Protein AF-A0A6C0B4P8-F1 (afdb_monomer_lite)

Radius of gyration: 15.72 Å; chains: 1; bounding box: 40×40×37 Å

Structure (mmCIF, N/CA/C/O backbone):
data_AF-A0A6C0B4P8-F1
#
_entry.id   AF-A0A6C0B4P8-F1
#
loop_
_atom_site.group_PDB
_atom_site.id
_atom_site.type_symbol
_atom_site.label_atom_id
_atom_site.label_alt_id
_atom_site.label_comp_id
_atom_site.label_asym_id
_atom_site.label_entity_id
_atom_site.label_seq_id
_atom_site.pdbx_PDB_ins_code
_atom_site.Cartn_x
_atom_site.Cartn_y
_atom_site.Cartn_z
_atom_site.occupancy
_atom_site.B_iso_or_equiv
_atom_site.auth_seq_id
_atom_site.auth_comp_id
_atom_site.auth_asym_id
_atom_site.auth_atom_id
_atom_site.pdbx_PDB_model_num
ATOM 1 N N . PHE A 1 1 ? -9.005 12.874 -13.583 1.00 84.25 1 PHE A N 1
ATOM 2 C CA . PHE A 1 1 ? -7.605 12.492 -13.310 1.00 84.25 1 PHE A CA 1
ATOM 3 C C . PHE A 1 1 ? -7.481 11.153 -12.570 1.00 84.25 1 PHE A C 1
ATOM 5 O O . PHE A 1 1 ? -7.079 10.196 -13.215 1.00 84.25 1 PHE A O 1
ATOM 12 N N . ILE A 1 2 ? -7.877 11.020 -11.289 1.00 86.12 2 ILE A N 1
ATOM 13 C CA . ILE A 1 2 ? -7.696 9.768 -10.500 1.00 86.12 2 ILE A CA 1
ATOM 14 C C . ILE A 1 2 ? -8.272 8.525 -11.203 1.00 86.12 2 ILE A C 1
ATOM 16 O O . ILE A 1 2 ? -7.580 7.521 -11.338 1.00 86.12 2 ILE A O 1
ATOM 20 N N . LYS A 1 3 ? -9.504 8.605 -11.731 1.00 88.50 3 LYS A N 1
ATOM 21 C CA . LYS A 1 3 ? -10.123 7.503 -12.496 1.00 88.50 3 LYS A CA 1
ATOM 22 C C . LYS A 1 3 ? -9.271 7.073 -13.697 1.00 88.50 3 LYS A C 1
ATOM 24 O O . LYS A 1 3 ? -9.053 5.886 -13.892 1.00 88.50 3 LYS A O 1
ATOM 29 N N . SER A 1 4 ? -8.745 8.029 -14.462 1.00 91.06 4 SER A N 1
ATOM 30 C CA . SER A 1 4 ? -7.847 7.763 -15.594 1.00 91.06 4 SER A CA 1
ATOM 31 C C . SER A 1 4 ? -6.549 7.088 -15.144 1.00 91.06 4 SER A C 1
ATOM 33 O O . SER A 1 4 ? -6.060 6.197 -15.827 1.00 91.06 4 SER A O 1
ATOM 35 N N . LYS A 1 5 ? -6.026 7.461 -13.969 1.00 90.88 5 LYS A N 1
ATOM 36 C CA . LYS A 1 5 ? -4.842 6.838 -13.365 1.00 90.88 5 LYS A CA 1
ATOM 37 C C . LYS A 1 5 ? -5.099 5.383 -12.961 1.00 90.88 5 LYS A C 1
ATOM 39 O O . LYS A 1 5 ? -4.304 4.512 -13.293 1.00 90.88 5 LYS A O 1
ATOM 44 N N . SER A 1 6 ? -6.244 5.110 -12.331 1.00 94.19 6 SER A N 1
ATOM 45 C CA . SER A 1 6 ? -6.698 3.744 -12.028 1.00 94.19 6 SER A CA 1
ATOM 46 C C . SER A 1 6 ? -6.830 2.899 -13.302 1.00 94.19 6 SER A C 1
ATOM 48 O O . SER A 1 6 ? -6.347 1.770 -13.341 1.00 94.19 6 SER A O 1
ATOM 50 N N . ILE A 1 7 ? -7.426 3.455 -14.365 1.00 95.62 7 ILE A N 1
ATOM 51 C CA . ILE A 1 7 ? -7.554 2.781 -15.669 1.00 95.62 7 ILE A CA 1
ATOM 52 C C . ILE A 1 7 ? -6.176 2.470 -16.259 1.00 95.62 7 ILE A C 1
ATOM 54 O O . ILE A 1 7 ? -5.946 1.342 -16.687 1.00 95.62 7 ILE A O 1
ATOM 58 N N . PHE A 1 8 ? -5.252 3.437 -16.240 1.00 95.31 8 PHE A N 1
ATOM 59 C CA . PHE A 1 8 ? -3.880 3.227 -16.699 1.00 95.31 8 PHE A CA 1
ATOM 60 C C . PHE A 1 8 ? -3.221 2.068 -15.949 1.00 95.31 8 PHE A C 1
ATOM 62 O O . PHE A 1 8 ? -2.785 1.113 -16.585 1.00 95.31 8 PHE A O 1
ATOM 69 N N . TYR A 1 9 ? -3.228 2.087 -14.615 1.00 95.38 9 TYR A N 1
ATOM 70 C CA . TYR A 1 9 ? -2.636 1.013 -13.818 1.00 95.38 9 TYR A CA 1
ATOM 71 C C . TYR A 1 9 ? -3.252 -0.362 -14.104 1.00 95.38 9 TYR A C 1
ATOM 73 O O . TYR A 1 9 ? -2.526 -1.343 -14.252 1.00 95.38 9 TYR A O 1
ATOM 81 N N . LYS A 1 10 ? -4.579 -0.432 -14.255 1.00 94.81 10 LYS A N 1
ATOM 82 C CA . LYS A 1 10 ? -5.300 -1.669 -14.597 1.00 94.81 10 LYS A CA 1
ATOM 83 C C . LYS A 1 10 ? -5.027 -2.166 -16.018 1.00 94.81 10 LYS A C 1
ATOM 85 O O . LYS A 1 10 ? -5.228 -3.346 -16.280 1.00 94.81 10 LYS A O 1
ATOM 90 N N . SER A 1 11 ? -4.567 -1.296 -16.918 1.00 96.81 11 SER A N 1
ATOM 91 C CA . SER A 1 11 ? -4.167 -1.674 -18.280 1.00 96.81 11 SER A CA 1
ATOM 92 C C . SER A 1 11 ? -2.754 -2.262 -18.370 1.00 96.81 11 SER A C 1
ATOM 94 O O . SER A 1 11 ? -2.390 -2.811 -19.409 1.00 96.81 11 SER A O 1
ATOM 96 N N . ILE A 1 12 ? -1.949 -2.165 -17.304 1.00 96.75 12 ILE A N 1
ATOM 97 C CA . ILE A 1 12 ? -0.577 -2.674 -17.314 1.00 96.75 12 ILE A CA 1
ATOM 98 C C . ILE A 1 12 ? -0.593 -4.204 -17.310 1.00 96.75 12 ILE A C 1
ATOM 100 O O . ILE A 1 12 ? -1.114 -4.840 -16.394 1.00 96.75 12 ILE A O 1
ATOM 104 N N . VAL A 1 13 ? 0.063 -4.793 -18.309 1.00 96.69 13 VAL A N 1
ATOM 105 C CA . VAL A 1 13 ? 0.351 -6.228 -18.351 1.00 96.69 13 VAL A CA 1
ATOM 106 C C . VAL A 1 13 ? 1.716 -6.471 -17.712 1.00 96.69 13 VAL A C 1
ATOM 108 O O . VAL A 1 13 ? 2.756 -6.119 -18.270 1.00 96.69 13 VAL A O 1
ATOM 111 N N . TRP A 1 14 ? 1.719 -7.067 -16.522 1.00 96.44 14 TRP A N 1
ATOM 112 C CA . TRP A 1 14 ? 2.946 -7.371 -15.787 1.00 96.44 14 TRP A CA 1
ATOM 113 C C . TRP A 1 14 ? 3.649 -8.617 -16.332 1.00 96.44 14 TRP A C 1
ATOM 115 O O . TRP A 1 14 ? 3.015 -9.560 -16.806 1.00 96.44 14 TRP A O 1
ATOM 125 N N . SER A 1 15 ? 4.980 -8.644 -16.225 1.00 97.12 15 SER A N 1
ATOM 126 C CA . SER A 1 15 ? 5.781 -9.797 -16.651 1.00 97.12 15 SER A CA 1
ATOM 127 C C . SER A 1 15 ? 5.489 -11.056 -15.822 1.00 97.12 15 SER A C 1
ATOM 129 O O . SER A 1 15 ? 5.150 -10.972 -14.641 1.00 97.12 15 SER A O 1
ATOM 131 N N . ASN A 1 16 ? 5.748 -12.237 -16.395 1.00 97.81 16 ASN A N 1
ATOM 132 C CA . ASN A 1 16 ? 5.586 -13.521 -15.698 1.00 97.81 16 ASN A CA 1
ATOM 133 C C . ASN A 1 16 ? 6.373 -13.604 -14.382 1.00 97.81 16 ASN A C 1
ATOM 135 O O . ASN A 1 16 ? 5.906 -14.222 -13.431 1.00 97.81 16 ASN A O 1
ATOM 139 N N . LYS A 1 17 ? 7.547 -12.960 -14.302 1.00 97.69 17 LYS A N 1
ATOM 140 C CA . LYS A 1 17 ? 8.351 -12.918 -13.070 1.00 97.69 17 LYS A CA 1
ATOM 141 C C . LYS A 1 17 ? 7.639 -12.151 -11.956 1.00 97.69 17 LYS A C 1
ATOM 143 O O . LYS A 1 17 ? 7.587 -12.632 -10.832 1.00 97.69 17 LYS A O 1
ATOM 148 N N . VAL A 1 18 ? 7.059 -10.996 -12.284 1.00 97.94 18 VAL A N 1
ATOM 149 C CA . VAL A 1 18 ? 6.279 -10.189 -11.334 1.00 97.94 18 VAL A CA 1
ATOM 150 C C . VAL A 1 18 ? 5.012 -10.934 -10.919 1.00 97.94 18 VAL A C 1
ATOM 152 O O . VAL A 1 18 ? 4.748 -11.056 -9.729 1.00 97.94 18 VAL A O 1
ATOM 155 N N . ASN A 1 19 ? 4.269 -11.500 -11.877 1.00 97.94 19 ASN A N 1
ATOM 156 C CA . ASN A 1 19 ? 3.052 -12.263 -11.581 1.00 97.94 19 ASN A CA 1
ATOM 157 C C . ASN A 1 19 ? 3.330 -13.463 -10.671 1.00 97.94 19 ASN A C 1
ATOM 159 O O . ASN A 1 19 ? 2.548 -13.737 -9.764 1.00 97.94 19 ASN A O 1
ATOM 163 N N . LYS A 1 20 ? 4.461 -14.150 -10.878 1.00 97.94 20 LYS A N 1
ATOM 164 C CA . LYS A 1 20 ? 4.896 -15.232 -9.995 1.00 97.94 20 LYS A CA 1
ATOM 165 C C . LYS A 1 20 ? 5.115 -14.728 -8.566 1.00 97.94 20 LYS A C 1
ATOM 167 O O . LYS A 1 20 ? 4.497 -15.270 -7.663 1.00 97.94 20 LYS A O 1
ATOM 172 N N . LEU A 1 21 ? 5.896 -13.660 -8.374 1.00 96.88 21 LEU A N 1
ATOM 173 C CA . LEU A 1 21 ? 6.139 -13.081 -7.043 1.00 96.88 21 LEU A CA 1
ATOM 174 C C . LEU A 1 21 ? 4.840 -12.645 -6.346 1.00 96.88 21 LEU A C 1
ATOM 176 O O . LEU A 1 21 ? 4.643 -12.920 -5.167 1.00 96.88 21 LEU A O 1
ATOM 180 N N . VAL A 1 22 ? 3.925 -12.008 -7.081 1.00 96.81 22 VAL A N 1
ATOM 181 C CA . VAL A 1 22 ? 2.602 -11.619 -6.564 1.00 96.81 22 VAL A CA 1
ATOM 182 C C . VAL A 1 22 ? 1.814 -12.846 -6.095 1.00 96.81 22 VAL A C 1
ATOM 184 O O . VAL A 1 22 ? 1.242 -12.827 -5.006 1.00 96.81 22 VAL A O 1
ATOM 187 N N . ASN A 1 23 ? 1.789 -13.919 -6.886 1.00 96.88 23 ASN A N 1
ATOM 188 C CA . ASN A 1 23 ? 1.099 -15.154 -6.512 1.00 96.88 23 ASN A CA 1
ATOM 189 C C . ASN A 1 23 ? 1.768 -15.851 -5.322 1.00 96.88 23 ASN A C 1
ATOM 191 O O . ASN A 1 23 ? 1.065 -16.336 -4.438 1.00 96.88 23 ASN A O 1
ATOM 195 N N . ASP A 1 24 ? 3.099 -15.854 -5.265 1.00 95.81 24 ASP A N 1
ATOM 196 C CA . ASP A 1 24 ? 3.860 -16.421 -4.152 1.00 95.81 24 ASP A CA 1
ATOM 197 C C . ASP A 1 24 ? 3.499 -15.701 -2.839 1.00 95.81 24 ASP A C 1
ATOM 199 O O . ASP A 1 24 ? 3.135 -16.363 -1.867 1.00 95.81 24 ASP A O 1
ATOM 203 N N . TYR A 1 25 ? 3.449 -14.360 -2.829 1.00 95.06 25 TYR A N 1
ATOM 204 C CA . TYR A 1 25 ? 2.988 -13.588 -1.666 1.00 95.06 25 TYR A CA 1
ATOM 205 C C . TYR A 1 25 ? 1.535 -13.887 -1.281 1.00 95.06 25 TYR A C 1
ATOM 207 O O . TYR A 1 25 ? 1.227 -14.066 -0.098 1.00 95.06 25 TYR A O 1
ATOM 215 N N . LYS A 1 26 ? 0.630 -13.957 -2.268 1.00 94.50 26 LYS A N 1
ATOM 216 C CA . LYS A 1 26 ? -0.786 -14.273 -2.025 1.00 94.50 26 LYS A CA 1
ATOM 217 C C . LYS A 1 26 ? -0.961 -15.631 -1.367 1.00 94.50 26 LYS A C 1
ATOM 219 O O . LYS A 1 26 ? -1.717 -15.734 -0.402 1.00 94.50 26 LYS A O 1
ATOM 224 N N . ASN A 1 27 ? -0.243 -16.636 -1.858 1.00 94.56 27 ASN A N 1
ATOM 225 C CA . ASN A 1 27 ? -0.296 -17.997 -1.341 1.00 94.56 27 ASN A CA 1
ATOM 226 C C . ASN A 1 27 ? 0.345 -18.091 0.046 1.00 94.56 27 ASN A C 1
ATOM 228 O O . ASN A 1 27 ? -0.264 -18.633 0.965 1.00 94.56 27 ASN A O 1
ATOM 232 N N . GLN A 1 28 ? 1.540 -17.518 0.218 1.00 94.06 28 GLN A N 1
ATOM 233 C CA . GLN A 1 28 ? 2.290 -17.563 1.474 1.00 94.06 28 GLN A CA 1
ATOM 234 C C . GLN A 1 28 ? 1.504 -16.955 2.639 1.00 94.06 28 GLN A C 1
ATOM 236 O O . GLN A 1 28 ? 1.500 -17.504 3.740 1.00 94.06 28 GLN A O 1
ATOM 241 N N . TYR A 1 29 ? 0.833 -15.827 2.405 1.00 91.38 29 TYR A N 1
ATOM 242 C CA . TYR A 1 29 ? 0.129 -15.098 3.460 1.00 91.38 29 TYR A CA 1
ATOM 243 C C . TYR A 1 29 ? -1.392 -15.281 3.428 1.00 91.38 29 TYR A C 1
ATOM 245 O O . TYR A 1 29 ? -2.082 -14.736 4.295 1.00 91.38 29 TYR A O 1
ATOM 253 N N . ASN A 1 30 ? -1.918 -16.072 2.486 1.00 90.62 30 ASN A N 1
ATOM 254 C CA . ASN A 1 30 ? -3.344 -16.310 2.253 1.00 90.62 30 ASN A CA 1
ATOM 255 C C . ASN A 1 30 ? -4.144 -14.987 2.183 1.00 90.62 30 ASN A C 1
ATOM 257 O O . ASN A 1 30 ? -4.860 -14.612 3.124 1.00 90.62 30 ASN A O 1
ATOM 261 N N . LEU A 1 31 ? -3.890 -14.220 1.119 1.00 89.56 31 LEU A N 1
ATOM 262 C CA . LEU A 1 31 ? -4.313 -12.824 0.963 1.00 89.56 31 LEU A CA 1
ATOM 263 C C . LEU A 1 31 ? -5.649 -12.668 0.225 1.00 89.56 31 LEU A C 1
ATOM 265 O O . LEU A 1 31 ? -5.664 -12.346 -0.961 1.00 89.56 31 LEU A O 1
ATOM 269 N N . ASP A 1 32 ? -6.755 -12.795 0.960 1.00 86.12 32 ASP A N 1
ATOM 270 C CA . ASP A 1 32 ? -8.102 -12.536 0.420 1.00 86.12 32 ASP A CA 1
ATOM 271 C C . ASP A 1 32 ? -8.648 -11.153 0.809 1.00 86.12 32 ASP A C 1
ATOM 273 O O . ASP A 1 32 ? -9.258 -10.458 0.002 1.00 86.12 32 ASP A O 1
ATOM 277 N N . ASN A 1 33 ? -8.431 -10.733 2.061 1.00 90.81 33 ASN A N 1
ATOM 278 C CA . ASN A 1 33 ? -8.853 -9.430 2.578 1.00 90.81 33 ASN A CA 1
ATOM 279 C C . ASN A 1 33 ? -7.909 -8.982 3.703 1.00 90.81 33 ASN A C 1
ATOM 281 O O . ASN A 1 33 ? -7.795 -9.650 4.736 1.00 90.81 33 ASN A O 1
ATOM 285 N N . TYR A 1 34 ? -7.212 -7.867 3.500 1.00 95.94 34 TYR A N 1
ATOM 286 C CA . TYR A 1 34 ? -6.159 -7.399 4.398 1.00 95.94 34 TYR A CA 1
ATOM 287 C C . TYR A 1 34 ? -6.018 -5.880 4.370 1.00 95.94 34 TYR A C 1
ATOM 289 O O . TYR A 1 34 ? -6.432 -5.192 3.433 1.00 95.94 34 TYR A O 1
ATOM 297 N N . ILE A 1 35 ? -5.393 -5.375 5.427 1.00 97.38 35 ILE A N 1
ATOM 298 C CA . ILE A 1 35 ? -4.970 -3.988 5.564 1.00 97.38 35 ILE A CA 1
ATOM 299 C C . ILE A 1 35 ? -3.471 -3.935 5.344 1.00 97.38 35 ILE A C 1
ATOM 301 O O . ILE A 1 35 ? -2.737 -4.801 5.819 1.00 97.38 35 ILE A O 1
ATOM 305 N N . SER A 1 36 ? -3.014 -2.906 4.648 1.00 97.62 36 SER A N 1
ATOM 306 C CA . SER A 1 36 ? -1.591 -2.698 4.429 1.00 97.62 36 SER A CA 1
ATOM 307 C C . SER A 1 36 ? -1.094 -1.516 5.238 1.00 97.62 36 SER A C 1
ATOM 309 O O . SER A 1 36 ? -1.722 -0.461 5.275 1.00 97.62 36 SER A O 1
ATOM 311 N N . VAL A 1 37 ? 0.069 -1.680 5.846 1.00 96.38 37 VAL A N 1
ATOM 312 C CA . VAL A 1 37 ? 0.885 -0.612 6.402 1.00 96.38 37 VAL A CA 1
ATOM 313 C C . VAL A 1 37 ? 2.037 -0.391 5.437 1.00 96.38 37 VAL A C 1
ATOM 315 O O . VAL A 1 37 ? 2.765 -1.323 5.115 1.00 96.38 37 VAL A O 1
ATOM 318 N N . HIS A 1 38 ? 2.212 0.838 4.972 1.00 95.38 38 HIS A N 1
ATOM 319 C CA . HIS A 1 38 ? 3.381 1.223 4.195 1.00 95.38 38 HIS A CA 1
ATOM 320 C C . HIS A 1 38 ? 4.215 2.210 5.005 1.00 95.38 38 HIS A C 1
ATOM 322 O O . HIS A 1 38 ? 3.833 3.372 5.157 1.00 95.38 38 HIS A O 1
ATOM 328 N N . TYR A 1 39 ? 5.357 1.747 5.507 1.00 91.69 39 TYR A N 1
ATOM 329 C CA . TYR A 1 39 ? 6.294 2.557 6.270 1.00 91.69 39 TYR A CA 1
ATOM 330 C C . TYR A 1 39 ? 7.556 2.827 5.448 1.00 91.69 39 TYR A C 1
ATOM 332 O O . TYR A 1 39 ? 8.419 1.975 5.272 1.00 91.69 39 TYR A O 1
ATOM 340 N N . ARG A 1 40 ? 7.692 4.055 4.960 1.00 87.94 40 ARG A N 1
ATOM 341 C CA . ARG A 1 40 ? 8.913 4.541 4.313 1.00 87.94 40 ARG A CA 1
ATOM 342 C C . ARG A 1 40 ? 9.901 5.065 5.355 1.00 87.94 40 ARG A C 1
ATOM 344 O O . ARG A 1 40 ? 9.687 6.126 5.944 1.00 87.94 40 ARG A O 1
ATOM 351 N N . GLY A 1 41 ? 11.002 4.346 5.530 1.00 83.50 41 GLY A N 1
ATOM 352 C CA . GLY A 1 41 ? 12.196 4.824 6.213 1.00 83.50 41 GLY A CA 1
ATOM 353 C C . GLY A 1 41 ? 13.105 5.640 5.291 1.00 83.50 41 GLY A C 1
ATOM 354 O O . GLY A 1 41 ? 13.090 5.477 4.071 1.00 83.50 41 GLY A O 1
ATOM 355 N N . TYR A 1 42 ? 13.924 6.500 5.891 1.00 80.94 42 TYR A N 1
ATOM 356 C CA . TYR A 1 42 ? 14.969 7.238 5.187 1.00 80.94 42 TYR A CA 1
ATOM 357 C C . TYR A 1 42 ? 16.100 6.302 4.727 1.00 80.94 42 TYR A C 1
ATOM 359 O O . TYR A 1 42 ? 16.569 5.481 5.520 1.00 80.94 42 TYR A O 1
ATOM 367 N N . SER A 1 43 ? 16.546 6.434 3.477 1.00 79.88 43 SER A N 1
ATOM 368 C CA . SER A 1 43 ? 17.691 5.712 2.917 1.00 79.88 43 SER A CA 1
ATOM 369 C C . SER A 1 43 ? 18.761 6.684 2.427 1.00 79.88 43 SER A C 1
ATOM 371 O O . SER A 1 43 ? 18.569 7.330 1.402 1.00 79.88 43 SER A O 1
ATOM 373 N N . GLU A 1 44 ? 19.921 6.727 3.092 1.00 79.50 44 GLU A N 1
ATOM 374 C CA . GLU A 1 44 ? 20.980 7.689 2.741 1.00 79.50 44 GLU A CA 1
ATOM 375 C C . GLU A 1 44 ? 21.414 7.606 1.277 1.00 79.50 44 GLU A C 1
ATOM 377 O O . GLU A 1 44 ? 21.577 8.616 0.600 1.00 79.50 44 GLU A O 1
ATOM 382 N N . LYS A 1 45 ? 21.518 6.388 0.744 1.00 84.19 45 LYS A N 1
ATOM 383 C CA . LYS A 1 45 ? 21.910 6.161 -0.649 1.00 84.19 45 LYS A CA 1
ATOM 384 C C . LYS A 1 45 ? 20.976 6.842 -1.658 1.00 84.19 45 LYS A C 1
ATOM 386 O O . LYS A 1 45 ? 21.442 7.256 -2.715 1.00 84.19 45 LYS A O 1
ATOM 391 N N . PHE A 1 46 ? 19.677 6.916 -1.369 1.00 81.94 46 PHE A N 1
ATOM 392 C CA . PHE A 1 46 ? 18.667 7.335 -2.348 1.00 81.94 46 PHE A CA 1
ATOM 393 C C . PHE A 1 46 ? 17.992 8.660 -2.028 1.00 81.94 46 PHE A C 1
ATOM 395 O O . PHE A 1 46 ? 17.493 9.303 -2.943 1.00 81.94 46 PHE A O 1
ATOM 402 N N . ASP A 1 47 ? 17.974 9.043 -0.758 1.00 78.00 47 ASP A N 1
ATOM 403 C CA . ASP A 1 47 ? 17.162 10.144 -0.261 1.00 78.00 47 ASP A CA 1
ATOM 404 C C . ASP A 1 47 ? 18.055 11.337 0.178 1.00 78.00 47 ASP A C 1
ATOM 406 O O . ASP A 1 47 ? 17.537 12.402 0.482 1.00 78.00 47 ASP A O 1
ATOM 410 N N . LYS A 1 48 ? 19.397 11.223 0.160 1.00 78.31 48 LYS A N 1
ATOM 411 C CA . LYS A 1 48 ? 20.338 12.290 0.590 1.00 78.31 48 LYS A CA 1
ATOM 412 C C . LYS A 1 48 ? 20.277 13.580 -0.226 1.00 78.31 48 LYS A C 1
ATOM 414 O O . LYS A 1 48 ? 20.580 14.659 0.278 1.00 78.31 48 LYS A O 1
ATOM 419 N N . ALA A 1 49 ? 19.921 13.477 -1.504 1.00 73.88 49 ALA A N 1
ATOM 420 C CA . ALA A 1 49 ? 19.714 14.646 -2.358 1.00 73.88 49 ALA A CA 1
ATOM 421 C C . ALA A 1 49 ? 18.376 15.344 -2.055 1.00 73.88 49 ALA A C 1
ATOM 423 O O . ALA A 1 49 ? 18.242 16.554 -2.264 1.00 73.88 49 ALA A O 1
ATOM 424 N N . ASP A 1 50 ? 17.414 14.599 -1.508 1.00 65.81 50 ASP A N 1
ATOM 425 C CA . ASP A 1 50 ? 16.161 15.145 -1.028 1.00 65.81 50 ASP A CA 1
ATOM 426 C C . ASP A 1 50 ? 16.435 15.783 0.337 1.00 65.81 50 ASP A C 1
ATOM 428 O O . ASP A 1 50 ? 16.450 15.124 1.375 1.00 65.81 50 ASP A O 1
ATOM 432 N N . LYS A 1 51 ? 16.610 17.111 0.367 1.00 56.12 51 LYS A N 1
ATOM 433 C CA . LYS A 1 51 ? 16.803 17.910 1.603 1.00 56.12 51 LYS A CA 1
ATOM 434 C C . LYS A 1 51 ? 15.708 17.710 2.677 1.00 56.12 51 LYS A C 1
ATOM 436 O O . LYS A 1 51 ? 15.771 18.315 3.742 1.00 56.12 51 LYS A O 1
ATOM 441 N N . GLY A 1 52 ? 14.690 16.898 2.395 1.00 55.59 52 GLY A N 1
ATOM 442 C CA . GLY A 1 52 ? 13.575 16.544 3.260 1.00 55.59 52 GLY A CA 1
ATOM 443 C C . GLY A 1 52 ? 13.771 15.274 4.094 1.00 55.59 52 GLY A C 1
ATOM 444 O O . GLY A 1 52 ? 12.777 14.790 4.623 1.00 55.59 52 GLY A O 1
ATOM 445 N N . GLU A 1 53 ? 14.982 14.722 4.250 1.00 47.44 53 GLU A N 1
ATOM 446 C CA . GLU A 1 53 ? 15.239 13.485 5.025 1.00 47.44 53 GLU A CA 1
ATOM 447 C C . GLU A 1 53 ? 14.568 13.433 6.408 1.00 47.44 53 GLU A C 1
ATOM 449 O O . GLU A 1 53 ? 14.096 12.390 6.870 1.00 47.44 53 GLU A O 1
ATOM 454 N N . LEU A 1 54 ? 14.511 14.584 7.082 1.00 51.88 54 LEU A N 1
ATOM 455 C CA . LEU A 1 54 ? 13.902 14.722 8.397 1.00 51.88 54 LEU A CA 1
ATOM 456 C C . LEU A 1 54 ? 12.375 14.602 8.336 1.00 51.88 54 LEU A C 1
ATOM 458 O O . LEU A 1 54 ? 11.775 14.199 9.326 1.00 51.88 54 LEU A O 1
ATOM 462 N N . ASN A 1 55 ? 11.725 14.855 7.201 1.00 57.59 55 ASN A N 1
ATOM 463 C CA . ASN A 1 55 ? 10.270 14.924 7.112 1.00 57.59 55 ASN A CA 1
ATOM 464 C C . ASN A 1 55 ? 9.583 13.568 7.279 1.00 57.59 55 ASN A C 1
ATOM 466 O O . ASN A 1 55 ? 8.586 13.505 7.987 1.00 57.59 55 ASN A O 1
ATOM 470 N N . PHE A 1 56 ? 10.088 12.453 6.738 1.00 65.75 56 PHE A N 1
ATOM 471 C CA . PHE A 1 56 ? 9.333 11.197 6.870 1.00 65.75 56 PHE A CA 1
ATOM 472 C C . PHE A 1 56 ? 9.255 10.708 8.318 1.00 65.75 56 PHE A C 1
ATOM 474 O O . PHE A 1 56 ? 8.153 10.443 8.792 1.00 65.75 56 PHE A O 1
ATOM 481 N N . LYS A 1 57 ? 10.383 10.663 9.043 1.00 64.69 57 LYS A N 1
ATOM 482 C CA . LYS A 1 57 ? 10.409 10.289 10.471 1.00 64.69 57 LYS A CA 1
ATOM 483 C C . LYS A 1 57 ? 9.786 11.360 11.377 1.00 64.69 57 LYS A C 1
ATOM 485 O O . LYS A 1 57 ? 9.205 11.016 12.406 1.00 64.69 57 LYS A O 1
ATOM 490 N N . THR A 1 58 ? 9.912 12.643 11.025 1.00 65.19 58 THR A N 1
ATOM 491 C CA . THR A 1 58 ? 9.402 13.755 11.851 1.00 65.19 58 THR A CA 1
ATOM 492 C C . THR A 1 58 ? 7.898 13.951 11.687 1.00 65.19 58 THR A C 1
ATOM 494 O O . THR A 1 58 ? 7.204 14.131 12.690 1.00 65.19 58 THR A O 1
ATOM 497 N N . ILE A 1 59 ? 7.389 13.877 10.453 1.00 69.50 59 ILE A N 1
ATOM 498 C CA . ILE A 1 59 ? 5.965 14.024 10.136 1.00 69.50 59 ILE A CA 1
ATOM 499 C C . ILE A 1 59 ? 5.231 12.713 10.446 1.00 69.50 59 ILE A C 1
ATOM 501 O O . ILE A 1 59 ? 4.225 12.738 11.157 1.00 69.50 59 ILE A O 1
ATOM 505 N N . ASN A 1 60 ? 5.758 11.563 10.005 1.00 73.00 60 ASN A N 1
ATOM 506 C CA . ASN A 1 60 ? 5.123 10.258 10.207 1.00 73.00 60 ASN A CA 1
ATOM 507 C C . ASN A 1 60 ? 5.711 9.533 11.423 1.00 73.00 60 ASN A C 1
ATOM 509 O O . ASN A 1 60 ? 6.603 8.684 11.319 1.00 73.00 60 ASN A O 1
ATOM 513 N N . LYS A 1 61 ? 5.209 9.878 12.609 1.00 82.12 61 LYS A N 1
ATOM 514 C CA . LYS A 1 61 ? 5.686 9.286 13.861 1.00 82.12 61 LYS A CA 1
ATOM 515 C C . LYS A 1 61 ? 5.158 7.869 14.062 1.00 82.12 61 LYS A C 1
ATOM 517 O O . LYS A 1 61 ? 3.968 7.602 13.922 1.00 82.12 61 LYS A O 1
ATOM 522 N N . ILE A 1 62 ? 6.044 6.987 14.525 1.00 86.31 62 ILE A N 1
ATOM 523 C CA . ILE A 1 62 ? 5.747 5.571 14.780 1.00 86.31 62 ILE A CA 1
ATOM 524 C C . ILE A 1 62 ? 4.541 5.363 15.711 1.00 86.31 62 ILE A C 1
ATOM 526 O O . ILE A 1 62 ? 3.718 4.487 15.474 1.00 86.31 62 ILE A O 1
ATOM 530 N N . ASN A 1 63 ? 4.366 6.225 16.718 1.00 87.56 63 ASN A N 1
ATOM 531 C CA . ASN A 1 63 ? 3.232 6.135 17.640 1.00 87.56 63 ASN A CA 1
ATOM 532 C C . ASN A 1 63 ? 1.888 6.355 16.929 1.00 87.56 63 ASN A C 1
ATOM 534 O O . ASN A 1 63 ? 0.907 5.718 17.287 1.00 87.56 63 ASN A O 1
ATOM 538 N N . TYR A 1 64 ? 1.838 7.200 15.897 1.00 89.25 64 TYR A N 1
ATOM 539 C CA . TYR A 1 64 ? 0.612 7.447 15.135 1.00 89.25 64 TYR A CA 1
ATOM 540 C C . TYR A 1 64 ? 0.286 6.272 14.214 1.00 89.25 64 TYR A C 1
ATOM 542 O O . TYR A 1 64 ? -0.883 5.915 14.077 1.00 89.25 64 TYR A O 1
ATOM 550 N N . TYR A 1 65 ? 1.309 5.611 13.657 1.00 92.25 65 TYR A N 1
ATOM 551 C CA . TYR A 1 65 ? 1.118 4.320 12.996 1.00 92.25 65 TYR A CA 1
ATOM 552 C C . TYR A 1 65 ? 0.524 3.303 13.961 1.00 92.25 65 TYR A C 1
ATOM 554 O O . TYR A 1 65 ? -0.528 2.746 13.671 1.00 92.25 65 TYR A O 1
ATOM 562 N N . ASN A 1 66 ? 1.162 3.099 15.118 1.00 91.12 66 ASN A N 1
ATOM 563 C CA . ASN A 1 66 ? 0.698 2.140 16.120 1.00 91.12 66 ASN A CA 1
ATOM 564 C C . ASN A 1 66 ? -0.745 2.450 16.562 1.00 91.12 66 ASN A C 1
ATOM 566 O O . ASN A 1 66 ? -1.553 1.533 16.676 1.00 91.12 66 ASN A O 1
ATOM 570 N N . ASN A 1 67 ? -1.109 3.728 16.718 1.00 90.25 67 ASN A N 1
ATOM 571 C CA . ASN A 1 67 ? -2.479 4.138 17.035 1.00 90.25 67 ASN A CA 1
ATOM 572 C C . ASN A 1 67 ? -3.490 3.700 15.966 1.00 90.25 67 ASN A C 1
ATOM 574 O O . ASN A 1 67 ? -4.532 3.150 16.314 1.00 90.25 67 ASN A O 1
ATOM 578 N N . LEU A 1 68 ? -3.201 3.918 14.677 1.00 92.06 68 LEU A N 1
ATOM 579 C CA . LEU A 1 68 ? -4.091 3.481 13.596 1.00 92.06 68 LEU A CA 1
ATOM 580 C C . LEU A 1 68 ? -4.116 1.953 13.466 1.00 92.06 68 LEU A C 1
ATOM 582 O O . LEU A 1 68 ? -5.186 1.363 13.356 1.00 92.06 68 LEU A O 1
ATOM 586 N N . ILE A 1 69 ? -2.960 1.297 13.552 1.00 93.38 69 ILE A N 1
ATOM 587 C CA . ILE A 1 69 ? -2.834 -0.166 13.480 1.00 93.38 69 ILE A CA 1
ATOM 588 C C . ILE A 1 69 ? -3.657 -0.837 14.586 1.00 93.38 69 ILE A C 1
ATOM 590 O O . ILE A 1 69 ? -4.384 -1.792 14.319 1.00 93.38 69 ILE A O 1
ATOM 594 N N . ASN A 1 70 ? -3.620 -0.300 15.808 1.00 91.88 70 ASN A N 1
ATOM 595 C CA . ASN A 1 70 ? -4.385 -0.823 16.942 1.00 91.88 70 ASN A CA 1
ATOM 596 C C . ASN A 1 70 ? -5.902 -0.641 16.797 1.00 91.88 70 ASN A C 1
ATOM 598 O O . ASN A 1 70 ? -6.659 -1.336 17.470 1.00 91.88 70 ASN A O 1
ATOM 602 N N . LYS A 1 71 ? -6.357 0.261 15.918 1.00 91.88 71 LYS A N 1
ATOM 603 C CA . LYS A 1 71 ? -7.778 0.423 15.584 1.00 91.88 71 LYS A CA 1
ATOM 604 C C . LYS A 1 71 ? -8.244 -0.544 14.496 1.00 91.88 71 LYS A C 1
ATOM 606 O O . LYS A 1 71 ? -9.446 -0.674 14.304 1.00 91.88 71 LYS A O 1
ATOM 611 N N . VAL A 1 72 ? -7.353 -1.239 13.789 1.00 94.31 72 VAL A N 1
ATOM 612 C CA . VAL A 1 72 ? -7.760 -2.237 12.789 1.00 94.31 72 VAL A CA 1
ATOM 613 C C . VAL A 1 72 ? -8.446 -3.411 13.491 1.00 94.31 72 VAL A C 1
ATOM 615 O O . VAL A 1 72 ? -7.846 -4.057 14.356 1.00 94.31 72 VAL A O 1
ATOM 618 N N . LYS A 1 73 ? -9.676 -3.752 13.086 1.00 94.44 73 LYS A N 1
ATOM 619 C CA . LYS A 1 73 ? -10.442 -4.866 13.676 1.00 94.44 73 LYS A CA 1
ATOM 620 C C . LYS A 1 73 ? -9.643 -6.168 13.615 1.00 94.44 73 LYS A C 1
ATOM 622 O O . LYS A 1 73 ? -8.984 -6.461 12.616 1.00 94.44 73 LYS A O 1
ATOM 627 N N . THR A 1 74 ? -9.723 -6.969 14.673 1.00 91.56 74 THR A N 1
ATOM 628 C CA . THR A 1 74 ? -8.876 -8.156 14.906 1.00 91.56 74 THR A CA 1
ATOM 629 C C . THR A 1 74 ? -8.927 -9.215 13.807 1.00 91.56 74 THR A C 1
ATOM 631 O O . THR A 1 74 ? -7.916 -9.861 13.549 1.00 91.56 74 THR A O 1
ATOM 634 N N . LYS A 1 75 ? -10.064 -9.353 13.116 1.00 91.69 75 LYS A N 1
ATOM 635 C CA . LYS A 1 75 ? -10.255 -10.335 12.037 1.00 91.69 75 LYS A CA 1
ATOM 636 C C . LYS A 1 75 ? -9.442 -10.065 10.764 1.00 91.69 75 LYS A C 1
ATOM 638 O O . LYS A 1 75 ? -9.341 -10.956 9.927 1.00 91.69 75 LYS A O 1
ATOM 643 N N . TYR A 1 76 ? -8.900 -8.858 10.588 1.00 92.88 76 TYR A N 1
ATOM 644 C CA . TYR A 1 76 ? -8.132 -8.511 9.391 1.00 92.88 76 TYR A CA 1
ATOM 645 C C . TYR A 1 76 ? -6.632 -8.691 9.618 1.00 92.88 76 TYR A C 1
ATOM 647 O O . TYR A 1 76 ? -6.085 -8.271 10.646 1.00 92.88 76 TYR A O 1
ATOM 655 N N . LYS A 1 77 ? -5.970 -9.286 8.623 1.00 93.62 77 LYS A N 1
ATOM 656 C CA . LYS A 1 77 ? -4.509 -9.364 8.550 1.00 93.62 77 LYS A CA 1
ATOM 657 C C . LYS A 1 77 ? -3.930 -7.985 8.254 1.00 93.62 77 LYS A C 1
ATOM 659 O O . LYS A 1 77 ? -4.541 -7.206 7.520 1.00 93.62 77 LYS A O 1
ATOM 664 N N . ILE A 1 78 ? -2.752 -7.713 8.810 1.00 95.69 78 ILE A N 1
ATOM 665 C CA . ILE A 1 78 ? -2.025 -6.465 8.590 1.00 95.69 78 ILE A CA 1
ATOM 666 C C . ILE A 1 78 ? -0.690 -6.812 7.944 1.00 95.69 78 ILE A C 1
ATOM 668 O O . ILE A 1 78 ? 0.152 -7.447 8.574 1.00 95.69 78 ILE A O 1
ATOM 672 N N . LEU A 1 79 ? -0.507 -6.418 6.688 1.00 95.88 79 LEU A N 1
ATOM 673 C CA . LEU A 1 79 ? 0.758 -6.585 5.978 1.00 95.88 79 LEU A CA 1
ATOM 674 C C . LEU A 1 79 ? 1.583 -5.317 6.092 1.00 95.88 79 LEU A C 1
ATOM 676 O O . LEU A 1 79 ? 1.047 -4.227 5.917 1.00 95.88 79 LEU A O 1
ATOM 680 N N . LEU A 1 80 ? 2.877 -5.449 6.340 1.00 94.56 80 LEU A N 1
ATOM 681 C CA . LEU A 1 80 ? 3.798 -4.327 6.338 1.00 94.56 80 LEU A CA 1
ATOM 682 C C . LEU A 1 80 ? 4.719 -4.372 5.125 1.00 94.56 80 LEU A C 1
ATOM 684 O O . LEU A 1 80 ? 5.402 -5.366 4.887 1.00 94.56 80 LEU A O 1
ATOM 688 N N . PHE A 1 81 ? 4.776 -3.232 4.447 1.00 94.19 81 PHE A N 1
ATOM 689 C CA . PHE A 1 81 ? 5.708 -2.913 3.378 1.00 94.19 81 PHE A CA 1
ATOM 690 C C . PHE A 1 81 ? 6.627 -1.795 3.851 1.00 94.19 81 PHE A C 1
ATOM 692 O O . PHE A 1 81 ? 6.157 -0.729 4.269 1.00 94.19 81 PHE A O 1
ATOM 699 N N . SER A 1 82 ? 7.932 -2.033 3.810 1.00 91.56 82 SER A N 1
ATOM 700 C CA . SER A 1 82 ? 8.922 -1.074 4.291 1.00 91.56 82 SER A CA 1
ATOM 701 C C . SER A 1 82 ? 10.239 -1.241 3.555 1.00 91.56 82 SER A C 1
ATOM 703 O O . SER A 1 82 ? 10.715 -2.346 3.341 1.00 91.56 82 SER A O 1
ATOM 705 N N . ASN A 1 83 ? 10.890 -0.131 3.220 1.00 87.50 83 ASN A N 1
ATOM 706 C CA . ASN A 1 83 ? 12.240 -0.169 2.654 1.00 87.50 83 ASN A CA 1
ATOM 707 C C . ASN A 1 83 ? 13.339 -0.340 3.715 1.00 87.50 83 ASN A C 1
ATOM 709 O O . ASN A 1 83 ? 14.517 -0.361 3.357 1.00 87.50 83 ASN A O 1
ATOM 713 N N . ILE A 1 84 ? 12.964 -0.384 4.997 1.00 83.31 84 ILE A N 1
ATOM 714 C CA . ILE A 1 84 ? 13.866 -0.642 6.119 1.00 83.31 84 ILE A CA 1
ATOM 715 C C . ILE A 1 84 ? 13.339 -1.792 6.979 1.00 83.31 84 ILE A C 1
ATOM 717 O O . ILE A 1 84 ? 12.132 -1.911 7.188 1.00 83.31 84 ILE A O 1
ATOM 721 N N . THR A 1 85 ? 14.235 -2.589 7.551 1.00 81.38 85 THR A N 1
ATOM 722 C CA . THR A 1 85 ? 13.859 -3.712 8.429 1.00 81.38 85 THR A CA 1
ATOM 723 C C . THR A 1 85 ? 13.675 -3.313 9.897 1.00 81.38 85 THR A C 1
ATOM 725 O O . THR A 1 85 ? 12.897 -3.940 10.606 1.00 81.38 85 THR A O 1
ATOM 728 N N . ASN A 1 86 ? 14.331 -2.241 10.357 1.00 76.75 86 ASN A N 1
ATOM 729 C CA . ASN A 1 86 ? 14.251 -1.757 11.741 1.00 76.75 86 ASN A CA 1
ATOM 730 C C . ASN A 1 86 ? 13.189 -0.651 11.908 1.00 76.75 86 ASN A C 1
ATOM 732 O O . ASN A 1 86 ? 13.500 0.515 12.173 1.00 76.75 86 ASN A O 1
ATOM 736 N N . HIS A 1 87 ? 11.926 -1.002 11.672 1.00 76.00 87 HIS A N 1
ATOM 737 C CA . HIS A 1 87 ? 10.765 -0.152 11.941 1.00 76.00 87 HIS A CA 1
ATOM 738 C C . HIS A 1 87 ? 10.245 -0.511 13.345 1.00 76.00 87 HIS A C 1
ATOM 740 O O . HIS A 1 87 ? 9.927 -1.655 13.631 1.00 76.00 87 HIS A O 1
ATOM 746 N N . ASN A 1 88 ? 10.191 0.437 14.281 1.00 77.62 88 ASN A N 1
ATOM 747 C CA . ASN A 1 88 ? 9.726 0.171 15.656 1.00 77.62 88 ASN A CA 1
ATOM 748 C C . ASN A 1 88 ? 8.185 0.015 15.736 1.00 77.62 88 ASN A C 1
ATOM 750 O O . ASN A 1 88 ? 7.554 0.557 16.645 1.00 77.62 88 ASN A O 1
ATOM 754 N N . LEU A 1 89 ? 7.549 -0.629 14.750 1.00 82.19 89 LEU A N 1
ATOM 755 C CA . LEU A 1 89 ? 6.106 -0.879 14.740 1.00 82.19 89 LEU A CA 1
ATOM 756 C C . LEU A 1 89 ? 5.79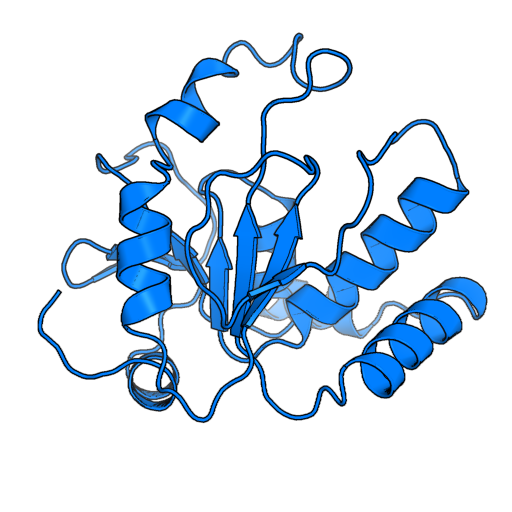5 -2.034 15.694 1.00 82.19 89 LEU A C 1
ATOM 758 O O . LEU A 1 89 ? 6.279 -3.150 15.522 1.00 82.19 89 LEU A O 1
ATOM 762 N N . ILE A 1 90 ? 4.983 -1.763 16.715 1.00 67.81 90 ILE A N 1
ATOM 763 C CA . ILE A 1 90 ? 4.747 -2.689 17.828 1.00 67.81 90 ILE A CA 1
ATOM 764 C C . ILE A 1 90 ? 3.346 -3.269 17.669 1.00 67.81 90 ILE A C 1
ATOM 766 O O . ILE A 1 90 ? 2.388 -2.803 18.283 1.00 67.81 90 ILE A O 1
ATOM 770 N N . SER A 1 91 ? 3.203 -4.276 16.813 1.00 73.12 91 SER A N 1
ATOM 771 C CA . SER A 1 91 ? 1.986 -5.083 16.777 1.00 73.12 91 SER A CA 1
ATOM 772 C C . SER A 1 91 ? 2.319 -6.517 16.397 1.00 73.12 91 SER A C 1
ATOM 774 O O . SER A 1 91 ? 2.855 -6.781 15.325 1.00 73.12 91 SER A O 1
ATOM 776 N N . ASN A 1 92 ? 1.937 -7.455 17.264 1.00 75.25 92 ASN A N 1
ATOM 777 C CA . ASN A 1 92 ? 2.048 -8.898 17.031 1.00 75.25 92 ASN A CA 1
ATOM 778 C C . ASN A 1 92 ? 1.197 -9.397 15.846 1.00 75.25 92 ASN A C 1
ATOM 780 O O . ASN A 1 92 ? 1.282 -10.564 15.477 1.00 75.25 92 ASN A O 1
ATOM 784 N N . ARG A 1 93 ? 0.362 -8.528 15.266 1.00 84.19 93 ARG A N 1
ATOM 785 C CA . ARG A 1 93 ? -0.503 -8.823 14.119 1.00 84.19 93 ARG A CA 1
ATOM 786 C C . ARG A 1 93 ? 0.100 -8.413 12.778 1.00 84.19 93 ARG A C 1
ATOM 788 O O . ARG A 1 93 ? -0.505 -8.704 11.747 1.00 84.19 93 ARG A O 1
ATOM 795 N N . ILE A 1 94 ? 1.232 -7.707 12.787 1.00 90.12 94 ILE A N 1
ATOM 796 C CA . ILE A 1 94 ? 1.906 -7.281 11.563 1.00 90.12 94 ILE A CA 1
ATOM 797 C C . ILE A 1 94 ? 2.687 -8.455 10.985 1.00 90.12 94 ILE A C 1
ATOM 799 O O . ILE A 1 94 ? 3.561 -9.027 11.632 1.00 90.12 94 ILE A O 1
ATOM 803 N N . ILE A 1 95 ? 2.401 -8.757 9.728 1.00 91.56 95 ILE A N 1
ATOM 804 C CA . ILE A 1 95 ? 3.190 -9.658 8.904 1.00 91.56 95 ILE A CA 1
ATOM 805 C C . ILE A 1 95 ? 4.140 -8.783 8.092 1.00 91.56 95 ILE A C 1
ATOM 807 O O . ILE A 1 95 ? 3.696 -8.023 7.229 1.00 91.56 95 ILE A O 1
ATOM 811 N N . ASN A 1 96 ? 5.439 -8.855 8.384 1.00 90.00 96 ASN A N 1
ATOM 812 C CA . ASN A 1 96 ? 6.431 -8.122 7.608 1.00 90.00 96 ASN A CA 1
ATOM 813 C C . ASN A 1 96 ? 6.663 -8.830 6.268 1.00 90.00 96 ASN A C 1
ATOM 815 O O . ASN A 1 96 ? 7.154 -9.958 6.251 1.00 90.00 96 ASN A O 1
ATOM 819 N N . VAL A 1 97 ? 6.279 -8.176 5.171 1.00 87.50 97 VAL A N 1
ATOM 820 C CA . VAL A 1 97 ? 6.477 -8.692 3.808 1.00 87.50 97 VAL A CA 1
ATOM 821 C C . VAL A 1 97 ? 7.872 -8.328 3.302 1.00 87.50 97 VAL A C 1
ATOM 823 O O . VAL A 1 97 ? 8.513 -9.132 2.632 1.00 87.50 97 VAL A O 1
ATOM 826 N N . SER A 1 98 ? 8.364 -7.145 3.678 1.00 83.31 98 SER A N 1
ATOM 827 C CA . SER A 1 98 ? 9.692 -6.656 3.307 1.00 83.31 98 SER A CA 1
ATOM 828 C C . SER A 1 98 ? 10.726 -7.073 4.361 1.00 83.31 98 SER A C 1
ATOM 830 O O . SER A 1 98 ? 10.923 -6.410 5.386 1.00 83.31 98 SER A O 1
ATOM 832 N N . ASP A 1 99 ? 11.396 -8.198 4.130 1.00 74.81 99 ASP A N 1
ATOM 833 C CA . ASP A 1 99 ? 12.385 -8.779 5.049 1.00 74.81 99 ASP A CA 1
ATOM 834 C C . ASP A 1 99 ? 13.822 -8.269 4.834 1.00 74.81 99 ASP A C 1
ATOM 836 O O . ASP A 1 99 ? 14.725 -8.598 5.608 1.00 74.81 99 ASP A O 1
ATOM 840 N N . LYS A 1 100 ? 14.035 -7.410 3.832 1.00 81.06 100 LYS A N 1
ATOM 841 C CA . LYS A 1 100 ? 15.335 -6.810 3.516 1.00 81.06 100 LYS A CA 1
ATOM 842 C C . LYS A 1 100 ? 15.242 -5.328 3.167 1.00 81.06 100 LYS A C 1
ATOM 844 O O . LYS A 1 100 ? 14.198 -4.814 2.774 1.00 81.06 100 LYS A O 1
ATOM 849 N N . ASN A 1 101 ? 16.384 -4.648 3.249 1.00 83.12 101 ASN A N 1
ATOM 850 C CA . ASN A 1 101 ? 16.522 -3.295 2.719 1.00 83.12 101 ASN A CA 1
ATOM 851 C C . ASN A 1 101 ? 16.571 -3.354 1.185 1.00 83.12 101 ASN A C 1
ATOM 853 O O . ASN A 1 101 ? 17.415 -4.047 0.625 1.00 83.12 101 ASN A O 1
ATOM 857 N N . ILE A 1 102 ? 15.683 -2.614 0.522 1.00 84.81 102 ILE A N 1
ATOM 858 C CA . ILE A 1 102 ? 15.568 -2.596 -0.943 1.00 84.81 102 ILE A CA 1
ATOM 859 C C . ILE A 1 102 ? 16.642 -1.692 -1.562 1.00 84.81 102 ILE A C 1
ATOM 861 O O . ILE A 1 102 ? 16.677 -0.485 -1.293 1.00 84.81 102 ILE A O 1
ATOM 865 N N . ASP A 1 103 ? 17.472 -2.248 -2.444 1.00 86.75 103 ASP A N 1
ATOM 866 C CA . ASP A 1 103 ? 18.429 -1.508 -3.265 1.00 86.75 103 ASP A CA 1
ATOM 867 C C . ASP A 1 103 ? 17.870 -1.265 -4.674 1.00 86.75 103 ASP A C 1
ATOM 869 O O . ASP A 1 103 ? 17.839 -2.147 -5.530 1.00 86.75 103 ASP A 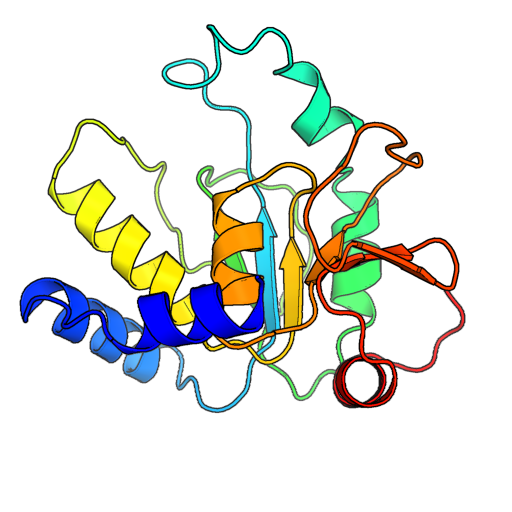O 1
ATOM 873 N N . ARG A 1 104 ? 17.489 -0.015 -4.952 1.00 86.12 104 ARG A N 1
ATOM 874 C CA . ARG A 1 104 ? 16.900 0.396 -6.238 1.00 86.12 104 ARG A CA 1
ATOM 875 C C . ARG A 1 104 ? 17.825 0.218 -7.449 1.00 86.12 104 ARG A C 1
ATOM 877 O O . ARG A 1 104 ? 17.358 0.307 -8.581 1.00 86.12 104 ARG A O 1
ATOM 884 N N . SER A 1 105 ? 19.126 0.008 -7.235 1.00 89.38 105 SER A N 1
ATOM 885 C CA . SER A 1 105 ? 20.080 -0.267 -8.319 1.00 89.38 105 SER A CA 1
ATOM 886 C C . SER A 1 105 ? 20.086 -1.735 -8.757 1.00 89.38 105 SER A C 1
ATOM 888 O O . SER A 1 105 ? 20.614 -2.050 -9.823 1.00 89.38 105 SER A O 1
ATOM 890 N N . LEU A 1 106 ? 19.475 -2.631 -7.974 1.00 93.56 106 LEU A N 1
ATOM 891 C CA . LEU A 1 106 ? 19.422 -4.060 -8.262 1.00 93.56 106 LEU A CA 1
ATOM 892 C C . LEU A 1 106 ? 18.097 -4.433 -8.931 1.00 93.56 106 LEU A C 1
ATOM 894 O O . LEU A 1 106 ? 17.007 -4.130 -8.450 1.00 93.56 106 LEU A O 1
ATOM 898 N N . LYS A 1 107 ? 18.191 -5.152 -10.051 1.00 94.69 107 LYS A N 1
ATOM 899 C CA . LYS A 1 107 ? 17.025 -5.575 -10.839 1.00 94.69 107 LYS A CA 1
ATOM 900 C C . LYS A 1 107 ? 16.046 -6.432 -10.034 1.00 94.69 107 LYS A C 1
ATOM 902 O O . LYS A 1 107 ? 14.839 -6.234 -10.148 1.00 94.69 107 LYS A O 1
ATOM 907 N N . ASP A 1 108 ? 16.553 -7.375 -9.248 1.00 93.69 108 ASP A N 1
ATOM 908 C CA . ASP A 1 108 ? 15.707 -8.298 -8.486 1.00 93.69 108 ASP A CA 1
ATOM 909 C C . ASP A 1 108 ? 14.966 -7.577 -7.353 1.00 93.69 108 ASP A C 1
ATOM 911 O O . ASP A 1 108 ? 13.787 -7.833 -7.122 1.00 93.69 108 ASP A O 1
ATOM 915 N N . ASP A 1 109 ? 15.606 -6.591 -6.727 1.00 92.25 109 ASP A N 1
ATOM 916 C CA . ASP A 1 109 ? 14.988 -5.721 -5.722 1.00 92.25 109 ASP A CA 1
ATOM 917 C C . ASP A 1 109 ? 13.886 -4.849 -6.330 1.00 92.25 109 ASP A C 1
ATOM 919 O O . ASP A 1 109 ? 12.834 -4.658 -5.720 1.00 92.25 109 ASP A O 1
ATOM 923 N N . MET A 1 110 ? 14.071 -4.380 -7.567 1.00 93.88 110 MET A N 1
ATOM 924 C CA . MET A 1 110 ? 13.019 -3.667 -8.291 1.00 93.88 110 MET A CA 1
ATOM 925 C C . MET A 1 110 ? 11.844 -4.577 -8.666 1.00 93.88 110 MET A C 1
ATOM 927 O O . MET A 1 110 ? 10.697 -4.139 -8.591 1.00 93.88 110 MET A O 1
ATOM 931 N N . LEU A 1 111 ? 12.090 -5.843 -9.025 1.00 95.56 111 LEU A N 1
ATOM 932 C CA . LEU A 1 111 ? 11.014 -6.816 -9.260 1.00 95.56 111 LEU A CA 1
ATOM 933 C C . LEU A 1 111 ? 10.204 -7.079 -7.984 1.00 95.56 111 LEU A C 1
ATOM 935 O O . LEU A 1 111 ? 8.975 -7.111 -8.051 1.00 95.56 111 LEU A O 1
ATOM 939 N N . ILE A 1 112 ? 10.881 -7.209 -6.840 1.00 94.50 112 ILE A N 1
ATOM 940 C CA . ILE A 1 112 ? 10.243 -7.326 -5.522 1.00 94.50 112 ILE A CA 1
ATOM 941 C C . ILE A 1 112 ? 9.414 -6.076 -5.227 1.00 94.50 112 ILE A C 1
ATOM 943 O O . ILE A 1 112 ? 8.231 -6.196 -4.933 1.00 94.50 112 ILE A O 1
ATOM 947 N N . SER A 1 113 ? 9.981 -4.880 -5.402 1.00 94.44 113 SER A N 1
ATOM 948 C CA . SER A 1 113 ? 9.273 -3.621 -5.144 1.00 94.44 113 SER A CA 1
ATOM 949 C C . SER A 1 113 ? 8.017 -3.458 -6.011 1.00 94.44 113 SER A C 1
ATOM 951 O O . SER A 1 113 ? 6.995 -2.976 -5.527 1.00 94.44 113 SER A O 1
ATOM 953 N N . ILE A 1 114 ? 8.046 -3.906 -7.272 1.00 96.25 114 ILE A N 1
ATOM 954 C CA . ILE A 1 114 ? 6.857 -3.920 -8.142 1.00 96.25 114 ILE A CA 1
ATOM 955 C C . ILE A 1 114 ? 5.822 -4.936 -7.641 1.00 96.25 114 ILE A C 1
ATOM 957 O O . ILE A 1 114 ? 4.630 -4.633 -7.621 1.00 96.25 114 ILE A O 1
ATOM 961 N N . ALA A 1 115 ? 6.244 -6.134 -7.232 1.00 96.75 115 ALA A N 1
ATOM 962 C CA . ALA A 1 115 ? 5.328 -7.131 -6.685 1.00 96.75 115 ALA A CA 1
ATOM 963 C C . ALA A 1 115 ? 4.675 -6.638 -5.380 1.00 96.75 115 ALA A C 1
ATOM 965 O O . ALA A 1 115 ? 3.454 -6.691 -5.251 1.00 96.75 115 ALA A O 1
ATOM 966 N N . GLU A 1 116 ? 5.461 -6.072 -4.463 1.00 96.38 116 GLU A N 1
ATOM 967 C CA . GLU A 1 116 ? 4.979 -5.428 -3.239 1.00 96.38 116 GLU A CA 1
ATOM 968 C C . GLU A 1 116 ? 4.024 -4.269 -3.537 1.00 96.38 116 GLU A C 1
ATOM 970 O O . GLU A 1 116 ? 2.997 -4.148 -2.878 1.00 96.38 116 GLU A O 1
ATOM 975 N N . PHE A 1 117 ? 4.308 -3.451 -4.556 1.00 97.06 117 PHE A N 1
ATOM 976 C CA . PHE A 1 117 ? 3.411 -2.384 -5.006 1.00 97.06 117 PHE A CA 1
ATOM 977 C C . PHE A 1 117 ? 2.050 -2.931 -5.449 1.00 97.06 117 PHE A C 1
ATOM 979 O O . PHE A 1 117 ? 1.014 -2.372 -5.092 1.00 97.06 117 PHE A O 1
ATOM 986 N N . ILE A 1 118 ? 2.039 -4.034 -6.203 1.00 97.31 118 ILE A N 1
ATOM 987 C CA . ILE A 1 118 ? 0.807 -4.680 -6.674 1.00 97.31 118 ILE A CA 1
ATOM 988 C C . ILE A 1 118 ? 0.016 -5.282 -5.508 1.00 97.31 118 ILE A C 1
ATOM 990 O O . ILE A 1 118 ? -1.207 -5.183 -5.495 1.00 97.31 118 ILE A O 1
ATOM 994 N N . ILE A 1 119 ? 0.683 -5.894 -4.524 1.00 97.44 119 ILE A N 1
ATOM 995 C CA . ILE A 1 119 ? 0.004 -6.375 -3.313 1.00 97.44 119 ILE A CA 1
ATOM 996 C C . ILE A 1 119 ? -0.528 -5.179 -2.512 1.00 97.44 119 ILE A C 1
ATOM 998 O O . ILE A 1 119 ? -1.709 -5.120 -2.199 1.00 97.44 119 ILE A O 1
ATOM 1002 N N . LEU A 1 120 ? 0.285 -4.156 -2.252 1.00 97.50 120 LEU A N 1
ATOM 1003 C CA . LEU A 1 120 ? -0.159 -2.941 -1.566 1.00 97.50 120 LEU A CA 1
ATOM 1004 C C . LEU A 1 120 ? -1.396 -2.319 -2.237 1.00 97.50 120 LEU A C 1
ATOM 1006 O O . LEU A 1 120 ? -2.316 -1.892 -1.547 1.00 97.50 120 LEU A O 1
ATOM 1010 N N . SER A 1 121 ? -1.442 -2.315 -3.569 1.00 97.19 121 SER A N 1
ATOM 1011 C CA . SER A 1 121 ? -2.540 -1.758 -4.359 1.00 97.19 121 SER A CA 1
ATOM 1012 C C . SER A 1 121 ? -3.778 -2.654 -4.465 1.00 97.19 121 SER A C 1
ATOM 1014 O O . SER A 1 121 ? -4.758 -2.269 -5.100 1.00 97.19 121 SER A O 1
ATOM 1016 N N . GLN A 1 122 ? -3.759 -3.840 -3.857 1.00 96.38 122 GLN A N 1
ATOM 1017 C CA . GLN A 1 122 ? -4.890 -4.766 -3.748 1.00 96.38 122 GLN A CA 1
ATOM 1018 C C . GLN A 1 122 ? -5.438 -4.851 -2.317 1.00 96.38 122 GLN A C 1
ATOM 1020 O O . GLN A 1 122 ? -6.349 -5.639 -2.064 1.00 96.38 122 GLN A O 1
ATOM 1025 N N . SER A 1 123 ? -4.896 -4.066 -1.381 1.00 97.56 123 SER A N 1
ATOM 1026 C CA . SER A 1 123 ? -5.395 -4.027 -0.011 1.00 97.56 123 SER A CA 1
ATOM 1027 C C . SER A 1 123 ? -6.747 -3.329 0.085 1.00 97.56 123 SER A C 1
ATOM 1029 O O . SER A 1 123 ? -7.167 -2.585 -0.800 1.00 97.56 123 SER A O 1
ATOM 1031 N N . SER A 1 124 ? -7.432 -3.535 1.203 1.00 97.38 124 SER A N 1
ATOM 1032 C CA . SER A 1 124 ? -8.732 -2.905 1.436 1.00 97.38 124 SER A CA 1
ATOM 1033 C C . SER A 1 124 ? -8.631 -1.498 2.033 1.00 97.38 124 SER A C 1
ATOM 1035 O O . SER A 1 124 ? -9.563 -0.700 1.946 1.00 97.38 124 SER A O 1
ATOM 1037 N N . LEU A 1 125 ? -7.494 -1.205 2.661 1.00 97.75 125 LEU A N 1
ATOM 1038 C CA . LEU A 1 125 ? -7.133 0.063 3.287 1.00 97.75 125 LEU A CA 1
ATOM 1039 C C . LEU A 1 125 ? -5.604 0.135 3.343 1.00 97.75 125 LEU A C 1
ATOM 1041 O O . LEU A 1 125 ? -4.934 -0.889 3.535 1.00 97.75 125 LEU A O 1
ATOM 1045 N N . ILE A 1 126 ? -5.053 1.338 3.210 1.00 98.12 126 ILE A N 1
ATOM 1046 C CA . ILE A 1 126 ? -3.625 1.606 3.399 1.00 98.12 126 ILE A CA 1
ATOM 1047 C C . ILE A 1 126 ? -3.452 2.530 4.609 1.00 98.12 126 ILE A C 1
ATOM 1049 O O . ILE A 1 126 ? -4.081 3.578 4.684 1.00 98.12 126 ILE A O 1
ATOM 1053 N N . ILE A 1 127 ? -2.568 2.187 5.541 1.00 96.44 127 ILE A N 1
ATOM 1054 C CA . ILE A 1 127 ? -2.012 3.109 6.540 1.00 96.44 127 ILE A CA 1
ATOM 1055 C C . ILE A 1 127 ? -0.594 3.429 6.070 1.00 96.44 127 ILE A C 1
ATOM 1057 O O . ILE A 1 127 ? 0.287 2.577 6.159 1.00 96.44 127 ILE A O 1
ATOM 1061 N N . GLY A 1 128 ? -0.365 4.605 5.493 1.00 94.50 128 GLY A N 1
ATOM 1062 C CA . GLY A 1 128 ? 0.841 4.836 4.694 1.00 94.50 128 GLY A CA 1
ATOM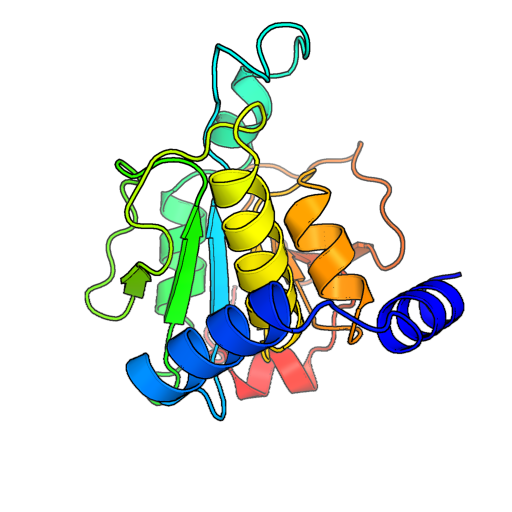 1063 C C . GLY A 1 128 ? 1.521 6.173 4.930 1.00 94.50 128 GLY A C 1
ATOM 1064 O O . GLY A 1 128 ? 0.866 7.167 5.231 1.00 94.50 128 GLY A O 1
ATOM 1065 N N . THR A 1 129 ? 2.836 6.205 4.711 1.00 90.50 129 THR A N 1
ATOM 1066 C CA . THR A 1 129 ? 3.655 7.417 4.851 1.00 90.50 129 THR A CA 1
ATOM 1067 C C . THR A 1 129 ? 3.127 8.555 3.979 1.00 90.50 129 THR A C 1
ATOM 1069 O O . THR A 1 129 ? 2.977 8.393 2.766 1.00 90.50 129 THR A O 1
ATOM 1072 N N . ASN A 1 130 ? 2.890 9.719 4.579 1.00 88.06 130 ASN A N 1
ATOM 1073 C CA . ASN A 1 130 ? 2.633 10.963 3.856 1.00 88.06 130 ASN A CA 1
ATOM 1074 C C . ASN A 1 130 ? 3.787 11.311 2.908 1.00 88.06 130 ASN A C 1
ATOM 1076 O O . ASN A 1 130 ? 4.944 11.040 3.227 1.00 88.06 130 ASN A O 1
ATOM 1080 N N . SER A 1 131 ? 3.472 11.903 1.756 1.00 83.62 131 SER A N 1
ATOM 1081 C CA . SER A 1 131 ? 4.447 12.274 0.715 1.00 83.62 131 SER A CA 1
ATOM 1082 C C . SER A 1 131 ? 5.255 11.105 0.138 1.00 83.62 131 SER A C 1
ATOM 1084 O O . SER A 1 131 ? 6.308 11.307 -0.463 1.00 83.62 131 SER A O 1
ATOM 1086 N N . SER A 1 132 ? 4.784 9.864 0.305 1.00 88.31 132 SER A N 1
ATOM 1087 C CA . SER A 1 132 ? 5.375 8.706 -0.360 1.00 88.31 132 SER A CA 1
ATOM 1088 C C . SER A 1 132 ? 4.562 8.310 -1.584 1.00 88.31 132 SER A C 1
ATOM 1090 O O . SER A 1 132 ? 3.551 7.604 -1.467 1.00 88.31 132 SER A O 1
ATOM 1092 N N . SER A 1 133 ? 5.092 8.678 -2.755 1.00 89.94 133 SER A N 1
ATOM 1093 C CA . SER A 1 133 ? 4.505 8.349 -4.055 1.00 89.94 133 SER A CA 1
ATOM 1094 C C . SER A 1 133 ? 4.203 6.858 -4.200 1.00 89.94 133 SER A C 1
ATOM 1096 O O . SER A 1 133 ? 3.159 6.510 -4.724 1.00 89.94 133 SER A O 1
ATOM 1098 N N . PHE A 1 134 ? 5.031 5.964 -3.654 1.00 93.38 134 PHE A N 1
ATOM 1099 C CA . PHE A 1 134 ? 4.792 4.517 -3.703 1.00 93.38 134 PHE A CA 1
ATOM 1100 C C . PHE A 1 134 ? 3.399 4.121 -3.179 1.00 93.38 134 PHE A C 1
ATOM 1102 O O . PHE A 1 134 ? 2.629 3.453 -3.864 1.00 93.38 134 PHE A O 1
ATOM 1109 N N . SER A 1 135 ? 3.045 4.587 -1.979 1.00 95.12 135 SER A N 1
ATOM 1110 C CA . SER A 1 135 ? 1.727 4.321 -1.383 1.00 95.12 135 SER A CA 1
ATOM 1111 C C . SER A 1 135 ? 0.601 5.192 -1.943 1.00 95.12 135 SER A C 1
ATOM 1113 O O . SER A 1 135 ? -0.554 4.769 -1.919 1.00 95.12 135 SER A O 1
ATOM 1115 N N . ASP A 1 136 ? 0.919 6.383 -2.455 1.00 94.56 136 ASP A N 1
ATOM 1116 C CA . ASP A 1 136 ? -0.064 7.253 -3.111 1.00 94.56 136 ASP A CA 1
ATOM 1117 C C . ASP A 1 136 ? -0.531 6.628 -4.428 1.00 94.56 136 ASP A C 1
ATOM 1119 O O . ASP A 1 136 ? -1.726 6.492 -4.680 1.00 94.56 136 ASP A O 1
ATOM 1123 N N . GLU A 1 137 ? 0.414 6.146 -5.233 1.00 95.75 137 GLU A N 1
ATOM 1124 C CA . GLU A 1 137 ? 0.125 5.446 -6.479 1.00 95.75 137 GLU A CA 1
ATOM 1125 C C . GLU A 1 137 ? -0.631 4.138 -6.249 1.00 95.75 137 GLU A C 1
ATOM 1127 O O . GLU A 1 137 ? -1.577 3.832 -6.981 1.00 95.75 137 GLU A O 1
ATOM 1132 N N . ALA A 1 138 ? -0.285 3.395 -5.195 1.00 96.69 138 ALA A N 1
ATOM 1133 C CA . ALA A 1 138 ? -0.999 2.173 -4.841 1.00 96.69 138 ALA A CA 1
ATOM 1134 C C . ALA A 1 138 ? -2.458 2.472 -4.464 1.00 96.69 138 ALA A C 1
ATOM 1136 O O . ALA A 1 138 ? -3.370 1.770 -4.904 1.00 96.69 138 ALA A O 1
ATOM 1137 N N . SER A 1 139 ? -2.687 3.564 -3.725 1.00 96.69 139 SER A N 1
ATOM 1138 C CA . SER A 1 139 ? -4.026 4.061 -3.401 1.00 96.69 139 SER A CA 1
ATOM 1139 C C . SER A 1 139 ? -4.823 4.400 -4.668 1.00 96.69 139 SER A C 1
ATOM 1141 O O . SER A 1 139 ? -5.997 4.047 -4.765 1.00 96.69 139 SER A O 1
ATOM 1143 N N . PHE A 1 140 ? -4.203 4.996 -5.692 1.00 95.88 140 PHE A N 1
ATOM 1144 C CA . PHE A 1 140 ? -4.893 5.326 -6.946 1.00 95.88 140 PHE A CA 1
ATOM 1145 C C . PHE A 1 140 ? -5.196 4.126 -7.844 1.00 95.88 140 PHE A C 1
ATOM 1147 O O . PHE A 1 140 ? -6.160 4.190 -8.609 1.00 95.88 140 PHE A O 1
ATOM 1154 N N . PHE A 1 141 ? -4.422 3.042 -7.761 1.00 95.94 141 PHE A N 1
ATOM 1155 C CA . PHE A 1 141 ? -4.600 1.855 -8.605 1.00 95.94 141 PHE A CA 1
ATOM 1156 C C . PHE A 1 141 ? -6.039 1.324 -8.528 1.00 95.94 141 PHE A C 1
ATOM 1158 O O . PHE A 1 141 ? -6.711 1.173 -9.552 1.00 95.94 141 PHE A O 1
ATOM 1165 N N . ASN A 1 142 ? -6.534 1.099 -7.310 1.00 94.00 142 ASN A N 1
ATOM 1166 C CA . ASN A 1 142 ? -7.875 0.581 -7.038 1.00 94.00 142 ASN A CA 1
ATOM 1167 C C . ASN A 1 142 ? -8.761 1.563 -6.258 1.00 94.00 142 ASN A C 1
ATOM 1169 O O . ASN A 1 142 ? -9.845 1.183 -5.831 1.00 94.00 142 ASN A O 1
ATOM 1173 N N . ILE A 1 143 ? -8.344 2.831 -6.139 1.00 94.44 143 ILE A N 1
ATOM 1174 C CA . ILE A 1 143 ? -9.048 3.874 -5.368 1.00 94.44 143 ILE A CA 1
ATOM 1175 C C . ILE A 1 143 ? -9.237 3.412 -3.911 1.00 94.44 143 ILE A C 1
ATOM 1177 O O . ILE A 1 143 ? -10.314 3.490 -3.327 1.00 94.44 143 ILE A O 1
ATOM 1181 N N . ILE A 1 144 ? -8.163 2.869 -3.341 1.00 95.81 144 ILE A N 1
ATOM 1182 C CA . ILE A 1 144 ? -8.132 2.362 -1.971 1.00 95.81 144 ILE A CA 1
ATOM 1183 C C . ILE A 1 144 ? -7.964 3.549 -1.028 1.00 95.81 144 ILE A C 1
ATOM 1185 O O . ILE A 1 144 ? -7.048 4.348 -1.249 1.00 95.81 144 ILE A O 1
ATOM 1189 N N . PRO A 1 145 ? -8.767 3.674 0.040 1.00 96.31 145 PRO A N 1
ATOM 1190 C CA . PRO A 1 145 ? -8.533 4.702 1.039 1.00 96.31 145 PRO A CA 1
ATOM 1191 C C . PRO A 1 145 ? -7.141 4.549 1.661 1.00 96.31 145 PRO A C 1
ATOM 1193 O O . PRO A 1 145 ? -6.721 3.451 2.035 1.00 96.31 145 PRO A O 1
ATOM 1196 N N . LYS A 1 146 ? -6.421 5.659 1.788 1.00 96.56 146 LYS A N 1
ATOM 1197 C CA . LYS A 1 146 ? -5.143 5.728 2.498 1.00 96.56 146 LYS A CA 1
ATOM 1198 C C . LYS A 1 146 ? -5.300 6.650 3.694 1.00 96.56 146 LYS A C 1
ATOM 1200 O O . LYS A 1 146 ? -5.702 7.788 3.507 1.00 96.56 146 LYS A O 1
ATOM 1205 N N . LEU A 1 147 ? -4.935 6.197 4.886 1.00 95.44 147 LEU A N 1
ATOM 1206 C CA . LEU A 1 147 ? -4.809 7.013 6.092 1.00 95.44 147 LEU A CA 1
ATOM 1207 C C . LEU A 1 147 ? -3.337 7.341 6.327 1.00 95.44 147 LEU A C 1
ATOM 1209 O O . LEU A 1 147 ? -2.476 6.462 6.237 1.00 95.44 147 LEU A O 1
ATOM 1213 N N . MET A 1 148 ? -3.048 8.597 6.642 1.00 92.88 148 MET A N 1
ATOM 1214 C CA . MET A 1 148 ? -1.698 9.094 6.876 1.00 92.88 148 MET A CA 1
ATOM 1215 C C . MET A 1 148 ? -1.498 9.377 8.368 1.00 92.88 148 MET A C 1
ATOM 1217 O O . MET A 1 148 ? -2.137 10.273 8.923 1.00 92.88 148 MET A O 1
ATOM 1221 N N . PRO A 1 149 ? -0.622 8.621 9.048 1.00 88.81 149 PRO A N 1
ATOM 1222 C CA . PRO A 1 149 ? -0.357 8.801 10.470 1.00 88.81 149 PRO A CA 1
ATOM 1223 C C . PRO A 1 149 ? 0.605 9.973 10.705 1.00 88.81 149 PRO A C 1
ATOM 1225 O O . PRO A 1 149 ? 1.814 9.775 10.849 1.00 88.81 149 PRO A O 1
ATOM 1228 N N . LEU A 1 150 ? 0.073 11.195 10.765 1.00 85.44 150 LEU A N 1
ATOM 1229 C CA . LEU A 1 150 ? 0.868 12.410 10.964 1.00 85.44 150 LEU A CA 1
ATOM 1230 C C . LEU A 1 150 ? 0.792 12.956 12.384 1.00 85.44 150 LEU A C 1
ATOM 1232 O O . LEU A 1 150 ? -0.261 12.954 13.015 1.00 85.44 150 LEU A O 1
ATOM 1236 N N . LYS A 1 151 ? 1.919 13.491 12.866 1.00 78.06 151 LYS A N 1
ATOM 1237 C CA . LYS A 1 151 ? 1.959 14.265 14.117 1.00 78.06 151 LYS A CA 1
ATOM 1238 C C . LYS A 1 151 ? 1.322 15.646 13.948 1.00 78.06 151 LYS A C 1
ATOM 1240 O O . LYS A 1 151 ? 0.663 16.146 14.856 1.00 78.06 151 LYS A O 1
ATOM 1245 N N . THR A 1 152 ? 1.596 16.282 12.818 1.00 74.56 152 THR A N 1
ATOM 1246 C CA . THR A 1 152 ? 1.194 17.651 12.493 1.00 74.56 152 THR A CA 1
ATOM 1247 C C . THR A 1 152 ? 0.670 17.679 11.076 1.00 74.56 152 THR A C 1
ATOM 1249 O O . THR A 1 152 ? 1.195 16.950 10.234 1.00 74.56 152 THR A O 1
ATOM 1252 N N . LYS A 1 153 ? -0.328 18.531 10.828 1.00 76.12 153 LYS A N 1
ATOM 1253 C CA . LYS A 1 153 ? -0.919 18.644 9.501 1.00 76.12 153 LYS A CA 1
ATOM 1254 C C . LYS A 1 153 ? 0.115 19.102 8.474 1.00 76.12 153 LYS A C 1
ATOM 1256 O O . LYS A 1 153 ? 0.894 20.012 8.772 1.00 76.12 153 LYS A O 1
ATOM 1261 N N . ASP A 1 154 ? 0.124 18.480 7.301 1.00 74.88 154 ASP A N 1
ATOM 1262 C CA . ASP A 1 154 ? 1.004 18.852 6.195 1.00 74.88 154 ASP A CA 1
ATOM 1263 C C . ASP A 1 154 ? 0.238 19.669 5.152 1.00 74.88 154 ASP A C 1
ATOM 1265 O O . ASP A 1 154 ? -0.345 19.149 4.204 1.00 74.88 154 ASP A O 1
ATOM 1269 N N . ASN A 1 155 ? 0.294 20.991 5.299 1.00 70.19 155 ASN A N 1
ATOM 1270 C CA . ASN A 1 155 ? -0.370 21.917 4.380 1.00 70.19 155 ASN A CA 1
ATOM 1271 C C . ASN A 1 155 ? 0.268 21.957 2.974 1.00 70.19 155 ASN A C 1
ATOM 1273 O O . ASN A 1 155 ? -0.241 22.661 2.105 1.00 70.19 155 ASN A O 1
ATOM 1277 N N . SER A 1 156 ? 1.391 21.262 2.748 1.00 75.12 156 SER A N 1
ATOM 1278 C CA . SER A 1 156 ? 2.075 21.206 1.446 1.00 75.12 156 SER A CA 1
ATOM 1279 C C . SER A 1 156 ? 1.708 19.972 0.614 1.00 75.12 156 SER A C 1
ATOM 1281 O O . SER A 1 156 ? 2.073 19.875 -0.567 1.00 75.12 156 SER A O 1
ATOM 1283 N N . TYR A 1 157 ? 0.969 19.030 1.205 1.00 79.56 157 TYR A N 1
ATOM 1284 C CA . TYR A 1 157 ? 0.569 17.810 0.530 1.00 79.56 157 TYR A CA 1
ATOM 1285 C C . TYR A 1 157 ? -0.549 18.083 -0.486 1.00 79.56 157 TYR A C 1
ATOM 1287 O O . TYR A 1 157 ? -1.614 18.600 -0.159 1.00 79.56 157 TYR A O 1
ATOM 1295 N N . HIS A 1 158 ? -0.291 17.750 -1.751 1.00 77.81 158 HIS A N 1
ATOM 1296 C CA . HIS A 1 158 ? -1.094 18.210 -2.893 1.00 77.81 158 HIS A CA 1
ATOM 1297 C C . HIS A 1 158 ? -1.549 17.068 -3.812 1.00 77.81 158 HIS A C 1
ATOM 1299 O O . HIS A 1 158 ? -1.906 17.291 -4.972 1.00 77.81 158 HIS A O 1
ATOM 1305 N N . CYS A 1 159 ? -1.525 15.824 -3.330 1.00 85.06 159 CYS A N 1
ATOM 1306 C CA . CYS A 1 159 ? -2.011 14.705 -4.125 1.00 85.06 159 CYS A CA 1
ATOM 1307 C C . CYS A 1 159 ? -3.539 14.746 -4.280 1.00 85.06 159 CYS A C 1
ATOM 1309 O O . CYS A 1 159 ? -4.286 15.106 -3.372 1.00 85.06 159 CYS A O 1
ATOM 1311 N N . TYR A 1 160 ? -4.018 14.343 -5.457 1.00 85.19 160 TYR A N 1
ATOM 1312 C CA . TYR A 1 160 ? -5.449 14.279 -5.740 1.00 85.19 160 TYR A CA 1
ATOM 1313 C C . TYR A 1 160 ? -6.169 13.306 -4.804 1.00 85.19 160 TYR A C 1
ATOM 1315 O O . TYR A 1 160 ? -5.677 12.214 -4.546 1.00 85.19 160 TYR A O 1
ATOM 1323 N N . GLY A 1 161 ? -7.374 13.675 -4.365 1.00 85.44 161 GLY A N 1
ATOM 1324 C CA . GLY A 1 161 ? -8.156 12.863 -3.430 1.00 85.44 161 GLY A CA 1
ATOM 1325 C C . GLY A 1 161 ? -7.739 13.046 -1.973 1.00 85.44 161 GLY A C 1
ATOM 1326 O O . GLY A 1 161 ? -8.202 12.281 -1.133 1.00 85.44 161 GLY A O 1
ATOM 1327 N N . TYR A 1 162 ? -6.885 14.033 -1.689 1.00 91.56 162 TYR A N 1
ATOM 1328 C CA . TYR A 1 162 ? -6.528 14.425 -0.336 1.00 91.56 162 TYR A CA 1
ATOM 1329 C C . TYR A 1 162 ? -7.716 15.005 0.434 1.00 91.56 162 TYR A C 1
ATOM 1331 O O . TYR A 1 162 ? -8.468 15.832 -0.086 1.00 91.56 162 TYR A O 1
ATOM 1339 N N . SER A 1 163 ? -7.852 14.593 1.689 1.00 90.56 163 SER A N 1
ATOM 1340 C CA . SER A 1 16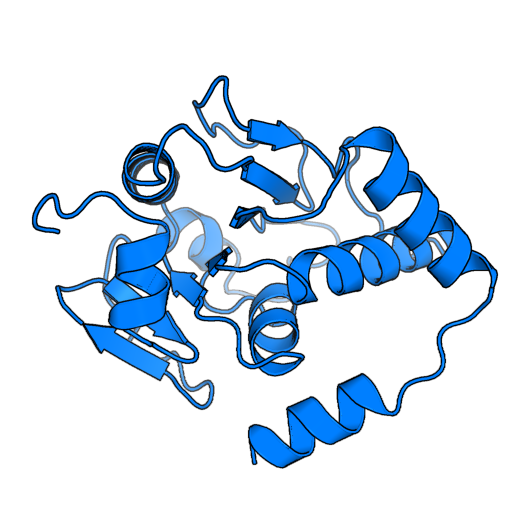3 ? -8.848 15.116 2.619 1.00 90.56 163 SER A CA 1
ATOM 1341 C C . SER A 1 163 ? -8.387 14.990 4.065 1.00 90.56 163 SER A C 1
ATOM 1343 O O . SER A 1 163 ? -7.599 14.105 4.409 1.00 90.56 163 SER A O 1
ATOM 1345 N N . ILE A 1 164 ? -8.942 15.847 4.921 1.00 88.38 164 ILE A N 1
ATOM 1346 C CA . ILE A 1 164 ? -8.747 15.804 6.369 1.00 88.38 164 ILE A CA 1
ATOM 1347 C C . ILE A 1 164 ? -10.104 15.535 7.022 1.00 88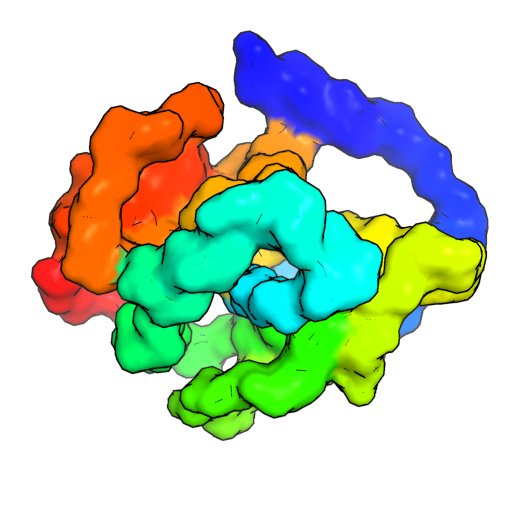.38 164 ILE A C 1
ATOM 1349 O O . ILE A 1 164 ? -11.006 16.368 6.934 1.00 88.38 164 ILE A O 1
ATOM 1353 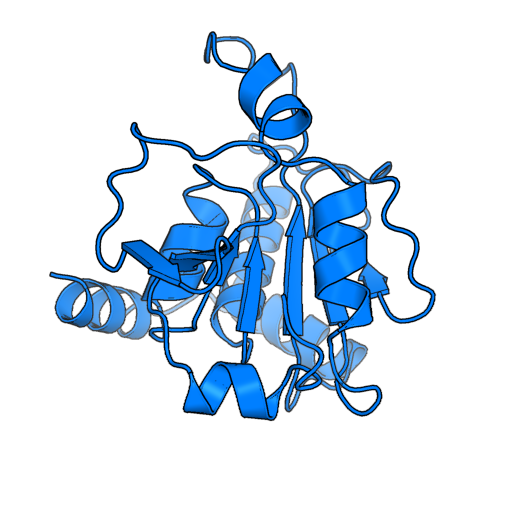N N . THR A 1 165 ? -10.243 14.392 7.691 1.00 83.69 165 THR A N 1
ATOM 1354 C CA . THR A 1 165 ? -11.466 14.005 8.414 1.00 83.69 165 THR A CA 1
ATOM 1355 C C . THR A 1 165 ? -11.081 13.495 9.792 1.00 83.69 165 THR A C 1
ATOM 1357 O O . THR A 1 165 ? -10.154 12.699 9.910 1.00 83.69 165 THR A O 1
ATOM 1360 N N . ASP A 1 166 ? -11.730 14.004 10.841 1.00 78.88 166 ASP A N 1
ATOM 1361 C CA . ASP A 1 166 ? -11.405 13.696 12.242 1.00 78.88 166 ASP A CA 1
ATOM 1362 C C . ASP A 1 166 ? -9.906 13.837 12.564 1.00 78.88 166 ASP A C 1
ATOM 1364 O O . ASP A 1 166 ? -9.306 13.019 13.251 1.00 78.88 166 ASP A O 1
ATOM 1368 N N . ASN A 1 167 ? -9.268 14.878 12.015 1.00 80.19 167 ASN A N 1
ATOM 1369 C CA . ASN A 1 167 ? -7.822 15.125 12.115 1.00 80.19 167 ASN A CA 1
ATOM 1370 C C . ASN A 1 167 ? -6.914 14.011 11.555 1.00 80.19 167 ASN A C 1
ATOM 1372 O O . ASN A 1 167 ? -5.705 14.054 11.783 1.00 80.19 167 ASN A O 1
ATOM 1376 N N . ILE A 1 168 ? -7.455 13.071 10.778 1.00 85.81 168 ILE A N 1
ATOM 1377 C CA . ILE A 1 168 ? -6.675 12.135 9.969 1.00 85.81 168 ILE A CA 1
ATOM 1378 C C . ILE A 1 168 ? -6.595 12.661 8.543 1.00 85.81 168 ILE A C 1
ATOM 1380 O O . ILE A 1 168 ? -7.603 12.902 7.876 1.00 85.81 168 ILE A O 1
ATOM 1384 N N . GLU A 1 169 ? -5.366 12.805 8.072 1.00 91.31 169 GLU A N 1
ATOM 1385 C CA . GLU A 1 169 ? -5.084 13.059 6.669 1.00 91.31 169 GLU A CA 1
ATOM 1386 C C . GLU A 1 169 ? -5.216 11.776 5.858 1.00 91.31 169 GLU A C 1
ATOM 1388 O O . GLU A 1 169 ? -4.867 10.686 6.318 1.00 91.31 169 GLU A O 1
ATOM 1393 N N . SER A 1 170 ? -5.749 11.891 4.648 1.00 93.56 170 SER A N 1
ATOM 1394 C CA . SER A 1 170 ? -6.095 10.722 3.849 1.00 93.56 170 SER A CA 1
ATOM 1395 C C . SER A 1 170 ? -6.051 10.981 2.351 1.00 93.56 170 SER A C 1
ATOM 1397 O O . SER A 1 170 ? -6.180 12.123 1.924 1.00 93.56 170 SER A O 1
ATOM 1399 N N . LEU A 1 171 ? -5.901 9.912 1.562 1.00 94.25 171 LEU A N 1
ATOM 1400 C CA . LEU A 1 171 ? -6.270 9.889 0.143 1.00 94.25 171 LEU A CA 1
ATOM 1401 C C . LEU A 1 171 ? -7.496 9.015 -0.062 1.00 94.25 171 LEU A C 1
ATOM 1403 O O . LEU A 1 171 ? -7.619 7.968 0.576 1.00 94.25 171 LEU A O 1
ATOM 1407 N N . ASN A 1 172 ? -8.333 9.395 -1.028 1.00 93.50 172 ASN A N 1
ATOM 1408 C CA . ASN A 1 172 ? -9.493 8.614 -1.458 1.00 93.50 172 ASN A CA 1
ATOM 1409 C C . ASN A 1 172 ? -10.382 8.227 -0.265 1.00 93.50 172 ASN A C 1
ATOM 1411 O O . ASN A 1 172 ? -10.809 7.078 -0.146 1.00 93.50 172 ASN A O 1
ATOM 1415 N N . TYR A 1 173 ? -10.600 9.177 0.651 1.00 92.44 173 TYR A N 1
ATOM 1416 C CA . TYR A 1 173 ? -11.354 8.930 1.873 1.00 92.44 173 TYR A CA 1
ATOM 1417 C C . TYR A 1 173 ? -12.742 8.370 1.564 1.00 92.44 173 TYR A C 1
ATOM 1419 O O . TYR A 1 173 ? -13.477 8.889 0.723 1.00 92.44 173 TYR A O 1
ATOM 1427 N N . ASN A 1 174 ? -13.096 7.305 2.277 1.00 92.12 174 ASN A N 1
ATOM 1428 C CA . ASN A 1 174 ? -14.411 6.693 2.228 1.00 92.12 174 ASN A CA 1
ATOM 1429 C C . ASN A 1 174 ? -14.739 6.164 3.627 1.00 92.12 174 ASN A C 1
ATOM 1431 O O . ASN A 1 174 ? -14.155 5.169 4.067 1.00 92.12 174 ASN A O 1
ATOM 1435 N N . SER A 1 175 ? -15.645 6.849 4.325 1.00 91.19 175 SER A N 1
ATOM 1436 C CA . SER A 1 175 ? -16.026 6.528 5.703 1.00 91.19 175 SER A CA 1
ATOM 1437 C C . SER A 1 175 ? -16.566 5.108 5.840 1.00 91.19 175 SER A C 1
ATOM 1439 O O . SER A 1 175 ? -16.208 4.416 6.786 1.00 91.19 175 SER A O 1
ATOM 1441 N N . ASP A 1 176 ? -17.373 4.641 4.889 1.00 91.12 176 ASP A N 1
ATOM 1442 C CA . ASP A 1 176 ? -18.021 3.327 4.958 1.00 91.12 176 ASP A CA 1
ATOM 1443 C C . ASP A 1 176 ? -16.990 2.198 4.837 1.00 91.12 176 ASP A C 1
ATOM 1445 O O . ASP A 1 176 ? -16.979 1.243 5.625 1.00 91.12 176 ASP A O 1
ATOM 1449 N N . THR A 1 177 ? -16.053 2.348 3.898 1.00 92.06 177 THR A N 1
ATOM 1450 C CA . THR A 1 177 ? -14.913 1.442 3.745 1.00 92.06 177 THR A CA 1
ATOM 1451 C C . THR A 1 177 ? -14.041 1.468 4.998 1.00 92.06 177 THR A C 1
ATOM 1453 O O . THR A 1 177 ? -13.746 0.417 5.561 1.00 92.06 177 THR A O 1
ATOM 1456 N N . ILE A 1 178 ? -13.665 2.648 5.497 1.00 94.25 178 ILE A N 1
ATOM 1457 C CA . ILE A 1 178 ? -12.809 2.773 6.687 1.00 94.25 178 ILE A CA 1
ATOM 1458 C C . ILE A 1 178 ? -13.480 2.133 7.914 1.00 94.25 178 ILE A C 1
ATOM 1460 O O . ILE A 1 178 ? -12.859 1.304 8.583 1.00 94.25 178 ILE A O 1
ATOM 1464 N N . ASN A 1 179 ? -14.761 2.416 8.160 1.00 92.56 179 ASN A N 1
ATOM 1465 C CA . ASN A 1 179 ? -15.538 1.867 9.279 1.00 92.56 179 ASN A CA 1
ATOM 1466 C C . ASN A 1 179 ? -15.753 0.348 9.164 1.00 92.56 179 ASN A C 1
ATOM 1468 O O . ASN A 1 179 ? -15.992 -0.340 10.163 1.00 92.56 179 ASN A O 1
ATOM 1472 N N . THR A 1 180 ? -15.624 -0.227 7.964 1.00 94.62 180 THR A N 1
ATOM 1473 C CA . THR A 1 180 ? -15.617 -1.685 7.772 1.00 94.62 180 THR A CA 1
ATOM 1474 C C . THR A 1 180 ? -14.373 -2.326 8.394 1.00 94.62 180 THR A C 1
ATOM 1476 O O . THR A 1 180 ? -14.480 -3.408 8.995 1.00 94.62 180 THR A O 1
ATOM 1479 N N . TYR A 1 181 ? -13.224 -1.646 8.330 1.00 94.81 181 TYR A N 1
ATOM 1480 C CA . TYR A 1 181 ? -11.914 -2.171 8.733 1.00 94.81 181 TYR A CA 1
ATOM 1481 C C . TYR A 1 181 ? -11.416 -1.688 10.093 1.00 94.81 181 TYR A C 1
ATOM 1483 O O . TYR A 1 181 ? -10.669 -2.411 10.755 1.00 94.81 181 TYR A O 1
ATOM 1491 N N . MET A 1 182 ? -11.863 -0.516 10.530 1.00 92.81 182 MET A N 1
ATOM 1492 C CA . MET A 1 182 ? -11.429 0.137 11.761 1.00 92.81 182 MET A CA 1
ATOM 1493 C C . MET A 1 182 ? -12.517 0.049 12.837 1.00 92.81 182 MET A C 1
ATOM 1495 O O . MET A 1 182 ? -13.710 0.062 12.541 1.00 92.81 182 MET A O 1
ATOM 1499 N N . GLU A 1 183 ? -12.125 -0.078 14.099 1.00 89.38 183 GLU A N 1
ATOM 1500 C CA . GLU A 1 183 ? -13.024 0.081 15.238 1.00 89.38 183 GLU A CA 1
ATOM 1501 C C . GLU A 1 183 ? -13.491 1.541 15.325 1.00 89.38 183 GLU A C 1
ATOM 1503 O O . GLU A 1 183 ? -12.667 2.454 15.262 1.00 89.38 183 GLU A O 1
ATOM 1508 N N . ASN A 1 184 ? -14.797 1.759 15.529 1.00 67.19 184 ASN A N 1
ATOM 1509 C CA . ASN A 1 184 ? -15.407 3.080 15.748 1.00 67.19 184 ASN A CA 1
ATOM 1510 C C . ASN A 1 184 ? -15.060 3.633 17.143 1.00 67.19 184 ASN A C 1
ATOM 1512 O O . ASN A 1 184 ? -15.934 3.942 17.950 1.00 67.19 184 ASN A O 1
ATOM 1516 N N . LYS A 1 185 ? -13.771 3.713 17.463 1.00 56.72 185 LYS A N 1
ATOM 1517 C CA . LYS A 1 185 ? -13.267 4.462 18.611 1.00 56.72 185 LYS A CA 1
ATOM 1518 C C . LYS A 1 185 ? -12.905 5.838 18.081 1.00 56.72 185 LYS A C 1
ATOM 1520 O O . LYS A 1 185 ? -11.986 5.933 17.258 1.00 56.72 185 LYS A O 1
ATOM 1525 N N . SER A 1 186 ? -13.650 6.852 18.524 1.00 45.41 186 SER A N 1
ATOM 1526 C CA . SER A 1 186 ? -13.431 8.268 18.209 1.00 45.41 186 SER A CA 1
ATOM 1527 C C . SER A 1 186 ? -11.934 8.574 18.092 1.00 45.41 186 SER A C 1
ATOM 1529 O O . SER A 1 186 ? -11.121 8.109 18.900 1.00 45.41 186 SER A O 1
ATOM 1531 N N . VAL A 1 187 ? -11.574 9.217 16.983 1.00 45.12 187 VAL A N 1
ATOM 1532 C CA . VAL A 1 187 ? -10.197 9.566 16.623 1.00 45.12 187 VAL A CA 1
ATOM 1533 C C . VAL A 1 187 ? -9.696 10.716 17.469 1.00 45.12 187 VAL A C 1
ATOM 1535 O O . VAL A 1 187 ? -10.442 11.708 17.610 1.00 45.12 187 VAL A O 1
#

Organism: NCBI:txid1070528

Foldseek 3Di:
DLLVLLVVLVPDDDDPLLVVLLVVVCVVVVDDAAEEEEQEQQDCVPCVVVPCNVCQCQFQPLVLVLVQVVQFDPPHAYEYDYLDQPRPNDDPRYDYPDNHRQDPVDPVSVSSLSSVLQSLLPYLEYAYTQPDPSNLSSCSNNVHKYWYRTPDDDPPRDRPQWDADLNIIIRSDDPVSSVVGGHPDRD

pLDDT: mean 87.62, std 10.99, range [45.12, 98.12]

Secondary structure (DSSP, 8-state):
-HHHHHHHHHH----HHHHHHHHHHHHHHT-SSEEEEEE----HHHHTTSTTHHHHHHHS-HHHHHHHHHHB-TTSEEEEEES-S------TTEEE---S---TTSHHHHHHHHHHHHHHTTSSEEEE-TT-HHHHHHHHHHT--EEE--SS--TT---TTEEEETTEEEES--HHHHHHHB-----

Sequence (187 aa):
FIKSKSIFYKSIVWSNKVNKLVNDYKNQYNLDNYISVHYRGYSEKFDKADKGELNFKTINKINYYNNLINKVKTKYKILLFSNITNHNLISNRIINVSDKNIDRSLKDDMLISIAEFIILSQSSLIIGTNSSSFSDEASFFNIIPKLMPLKTKDNSYHCYGYSITDNIESLNYNSDTINTYMENKSV